Protein AF-X0UDN2-F1 (afdb_monomer)

Solvent-accessible surface area (backbone atoms only — not comparable to full-atom values): 14559 Å² total; per-residue (Å²): 117,62,45,78,60,83,41,30,33,31,36,70,88,69,48,80,64,40,71,57,82,62,53,62,50,67,33,67,40,62,27,24,33,41,73,92,47,95,70,42,27,34,40,36,27,11,51,71,40,94,55,59,55,11,31,28,39,19,39,61,86,69,48,49,72,75,41,59,40,73,44,75,60,30,75,26,32,42,69,48,20,48,47,80,91,48,76,34,19,33,38,41,37,65,70,49,81,29,26,19,39,56,85,62,48,77,77,35,70,51,53,77,82,74,44,59,28,62,38,44,52,68,44,70,53,50,40,24,39,35,39,41,43,40,56,83,41,95,81,75,51,88,28,22,23,36,35,31,37,61,39,66,90,78,54,45,77,42,83,76,42,60,33,44,85,69,48,22,33,46,37,78,56,86,70,15,36,58,79,44,65,45,43,81,59,92,60,52,46,36,25,40,28,28,31,31,73,88,65,83,46,76,46,79,47,71,69,84,60,72,56,95,73,85,65,74,52,44,65,60,33,71,46,19,37,50,29,54,68,52,28,82,50,89,72,59,47,52,59,34,43,73,50,52,71,30,57,91,47,71,84,78,77,81,69,93,77,82,79,83,86,129

Nearest PDB structures (foldseek):
  2z8r-assembly1_A  TM=9.841E-01  e=5.826E-30  Bacillus subtilis
  2zuy-assembly1_A  TM=9.554E-01  e=5.362E-29  Bacillus subtilis
  4cag-assembly1_A  TM=9.847E-01  e=2.147E-28  Bacillus licheniformis
  6p2o-assembly2_B  TM=3.710E-01  e=1.837E+00  Streptomyces rapamycinicus NRRL 5491
  5fkq-assembly2_B  TM=2.321E-01  e=3.027E+00  Cellvibrio japonicus Ueda107

Mean predicted aligned error: 3.56 Å

Radius of gyration: 17.89 Å; Cα contacts (8 Å, |Δi|>4): 652; chains: 1; bounding box: 50×41×45 Å

InterPro domains:
  IPR034641 Polysaccharide lyase family 11 [PTHR43118] (1-260)
  IPR049366 Rhamnogalacturonan lyase family 11, C-terminal domain [PF21348] (1-255)

Sequence (262 aa):
DEIIYGACAIDDDGTGLYTTGLGHGDAMHLSDIDPDRPGLEVFAIHERPSHPYAANLRDAATGKVIWGLQLRDPGRGLAMDIDPRHKGYECWANSSDGLYNCKGEKISDAKPRSCNMGIWWDGDVLREILDGSSPRSRAGGKGGAFIDKWDYINGKVIRLLNGADYDCLTNNGTKANPCLHADILGDWREEVIWRTRDGKELRIFTTTIPTDRRFYTFMHDPIYRLSVVWQNVAYNQPAQPGFYMGDGMAAPPRPSITTPAH

Structure (mmCIF, N/CA/C/O backbone):
data_AF-X0UDN2-F1
#
_entry.id   AF-X0UDN2-F1
#
loop_
_atom_site.group_PDB
_atom_site.id
_atom_site.type_symbol
_atom_site.label_atom_id
_atom_site.label_alt_id
_atom_site.label_comp_id
_atom_site.label_asym_id
_atom_site.label_entity_id
_atom_site.label_seq_id
_atom_site.pdbx_PDB_ins_code
_atom_site.Cartn_x
_atom_site.Cartn_y
_atom_site.Cartn_z
_atom_site.occupancy
_atom_site.B_iso_or_equiv
_atom_site.auth_seq_id
_atom_site.auth_comp_id
_atom_site.auth_asym_id
_atom_site.auth_atom_id
_atom_site.pdbx_PDB_model_num
ATOM 1 N N . ASP A 1 1 ? -15.449 12.081 6.318 1.00 96.44 1 ASP A N 1
ATOM 2 C CA . ASP A 1 1 ? -14.171 11.355 6.343 1.00 96.44 1 ASP A CA 1
ATOM 3 C C . ASP A 1 1 ? -13.399 11.779 7.564 1.00 96.44 1 ASP A C 1
ATOM 5 O O . ASP A 1 1 ? -13.133 12.967 7.733 1.00 96.44 1 ASP A O 1
ATOM 9 N N . GLU A 1 2 ? -13.036 10.804 8.382 1.00 98.50 2 GLU A N 1
ATOM 10 C CA . GLU A 1 2 ? -12.112 10.969 9.495 1.00 98.50 2 GLU A CA 1
ATOM 11 C C . GLU A 1 2 ? -10.665 10.955 8.975 1.00 98.50 2 GLU A C 1
ATOM 13 O O . GLU A 1 2 ? -10.360 10.453 7.888 1.00 98.50 2 GLU A O 1
ATOM 18 N N . ILE A 1 3 ? -9.733 11.489 9.764 1.00 98.69 3 ILE A N 1
ATOM 19 C CA . ILE A 1 3 ? -8.306 11.510 9.427 1.00 98.69 3 ILE A CA 1
ATOM 20 C C . ILE A 1 3 ? -7.568 10.528 10.328 1.00 98.69 3 ILE A C 1
ATOM 22 O O . ILE A 1 3 ? -7.387 10.786 11.518 1.00 98.69 3 ILE A O 1
ATOM 26 N N . ILE A 1 4 ? -7.049 9.441 9.752 1.00 98.62 4 ILE A N 1
ATOM 27 C CA . ILE A 1 4 ? -6.095 8.565 10.442 1.00 98.62 4 ILE A CA 1
ATOM 28 C C . ILE A 1 4 ? -4.706 9.209 10.380 1.00 98.62 4 ILE A C 1
ATOM 30 O O . ILE A 1 4 ? -4.025 9.166 9.356 1.00 98.62 4 ILE A O 1
ATOM 34 N N . TYR A 1 5 ? -4.268 9.802 11.487 1.00 98.31 5 TYR A N 1
ATOM 35 C CA . TYR A 1 5 ? -3.004 10.529 11.584 1.00 98.31 5 TYR A CA 1
ATOM 36 C C . TYR A 1 5 ? -1.959 9.707 12.343 1.00 98.31 5 TYR A C 1
ATOM 38 O O . TYR A 1 5 ? -1.670 9.928 13.523 1.00 98.31 5 TYR A O 1
ATOM 46 N N . GLY A 1 6 ? -1.402 8.697 11.671 1.00 97.94 6 GLY A N 1
ATOM 47 C CA . GLY A 1 6 ? -0.467 7.763 12.293 1.00 97.94 6 GLY A CA 1
ATOM 48 C C . GLY A 1 6 ? -1.114 7.050 13.483 1.00 97.94 6 GLY A C 1
ATOM 49 O O . GLY A 1 6 ? -2.007 6.226 13.311 1.00 97.94 6 GLY A O 1
ATOM 50 N N . ALA A 1 7 ? -0.669 7.360 14.701 1.00 97.94 7 ALA A N 1
ATOM 51 C CA . ALA A 1 7 ? -1.103 6.711 15.940 1.00 97.94 7 ALA A CA 1
ATOM 52 C C . ALA A 1 7 ? -2.384 7.290 16.578 1.00 97.94 7 ALA A C 1
ATOM 54 O O . ALA A 1 7 ? -2.755 6.854 17.673 1.00 97.94 7 ALA A O 1
ATOM 55 N N . CYS A 1 8 ? -3.057 8.242 15.936 1.00 98.44 8 CYS A N 1
ATOM 56 C CA . CYS A 1 8 ? -4.349 8.781 16.369 1.00 98.44 8 CYS A CA 1
ATOM 57 C C . CYS A 1 8 ? -5.328 8.918 15.195 1.00 98.44 8 CYS A C 1
ATOM 59 O O . CYS A 1 8 ? -4.948 8.733 14.038 1.00 98.44 8 CYS A O 1
ATOM 61 N N . ALA A 1 9 ? -6.585 9.225 15.509 1.00 98.75 9 ALA A N 1
ATOM 62 C CA . ALA A 1 9 ? -7.602 9.596 14.534 1.00 98.75 9 ALA A CA 1
ATOM 63 C C . ALA A 1 9 ? -8.330 10.873 14.970 1.00 98.75 9 ALA A C 1
ATOM 65 O O . ALA A 1 9 ? -8.525 11.109 16.168 1.00 98.75 9 ALA A O 1
ATOM 66 N N . ILE A 1 10 ? -8.697 11.693 13.990 1.00 98.81 10 ILE A N 1
ATOM 67 C CA . ILE A 1 10 ? -9.444 12.945 14.148 1.00 98.81 10 ILE A CA 1
ATOM 68 C C . ILE A 1 10 ? -10.776 12.762 13.429 1.00 98.81 10 ILE A C 1
ATOM 70 O O . ILE A 1 10 ? -10.783 12.283 12.295 1.00 98.81 10 ILE A O 1
ATOM 74 N N . ASP A 1 11 ? -11.862 13.111 14.103 1.00 98.62 11 ASP A N 1
ATOM 75 C CA . ASP A 1 11 ? -13.223 12.960 13.601 1.00 98.62 11 ASP A CA 1
ATOM 76 C C . ASP A 1 11 ? -13.539 13.982 12.495 1.00 98.62 11 ASP A C 1
ATOM 78 O O . ASP A 1 11 ? -12.807 14.965 12.312 1.00 98.62 11 ASP A O 1
ATOM 82 N N . ASP A 1 12 ? -14.627 13.770 11.756 1.00 98.38 12 ASP A N 1
ATOM 83 C CA . ASP A 1 12 ? -15.015 14.628 10.628 1.00 98.38 12 ASP A CA 1
ATOM 84 C C . ASP A 1 12 ? -15.378 16.070 11.044 1.00 98.38 12 ASP A C 1
ATOM 86 O O . ASP A 1 12 ? -15.270 17.003 10.242 1.00 98.38 12 ASP A O 1
ATOM 90 N N . ASP A 1 13 ? -15.725 16.276 12.318 1.00 98.44 13 ASP A N 1
ATOM 91 C CA . ASP A 1 13 ? -15.980 17.583 12.935 1.00 98.44 13 ASP A CA 1
ATOM 92 C C . ASP A 1 13 ? -14.727 18.262 13.534 1.00 98.44 13 ASP A C 1
ATOM 94 O O . ASP A 1 13 ? -14.799 19.377 14.065 1.00 98.44 13 ASP A O 1
ATOM 98 N N . GLY A 1 14 ? -13.564 17.612 13.431 1.00 98.25 14 GLY A N 1
ATOM 99 C CA . GLY A 1 14 ? -12.280 18.097 13.935 1.00 98.25 14 GLY A CA 1
ATOM 100 C C . GLY A 1 14 ? -11.994 17.767 15.405 1.00 98.25 14 GLY A C 1
ATOM 101 O O . GLY A 1 14 ? -10.943 18.165 15.920 1.00 98.25 14 GLY A O 1
ATOM 102 N N . THR A 1 15 ? -12.882 17.051 16.097 1.00 98.56 15 THR A N 1
ATOM 103 C CA . THR A 1 15 ? -12.621 16.533 17.446 1.00 98.56 15 THR A CA 1
ATOM 104 C C . THR A 1 15 ? -11.676 15.325 17.410 1.00 98.56 15 THR A C 1
ATOM 106 O O . THR A 1 15 ? -11.426 14.713 16.375 1.00 98.56 15 THR A O 1
ATOM 109 N N . GLY A 1 16 ? -11.053 14.992 18.543 1.00 98.38 16 GLY A N 1
ATOM 110 C CA . GLY A 1 16 ? -10.194 13.808 18.622 1.00 98.38 16 GLY A CA 1
ATOM 111 C C . GLY A 1 16 ? -11.026 12.535 18.772 1.00 98.38 16 GLY A C 1
ATOM 112 O O . GLY A 1 16 ? -11.707 12.394 19.785 1.00 98.38 16 GLY A O 1
ATOM 113 N N . LEU A 1 17 ? -10.904 11.595 17.829 1.00 98.31 17 LEU A N 1
ATOM 114 C CA . LEU A 1 17 ? -11.619 10.315 17.869 1.00 98.31 17 LEU A CA 1
ATOM 115 C C . LEU A 1 17 ? -10.930 9.324 18.821 1.00 98.31 17 LEU A C 1
ATOM 117 O O . LEU A 1 17 ? -11.543 8.799 19.750 1.00 98.31 17 LEU A O 1
ATOM 121 N N . TYR A 1 18 ? -9.622 9.105 18.642 1.00 98.69 18 TYR A N 1
ATOM 122 C CA . TYR A 1 18 ? -8.804 8.333 19.583 1.00 98.69 18 TYR A CA 1
ATOM 123 C C . TYR A 1 18 ? -7.314 8.675 19.486 1.00 98.69 18 TYR A C 1
ATOM 125 O O . TYR A 1 18 ? -6.821 9.178 18.477 1.00 98.69 18 TYR A O 1
ATOM 133 N N . THR A 1 19 ? -6.556 8.293 20.518 1.00 98.25 19 THR A N 1
ATOM 134 C CA . THR A 1 19 ? -5.100 8.110 20.444 1.00 98.25 19 THR A CA 1
ATOM 135 C C . THR A 1 19 ? -4.733 6.723 20.952 1.00 98.25 19 THR A C 1
ATOM 137 O O . THR A 1 19 ? -5.223 6.283 21.989 1.00 98.25 19 THR A O 1
ATOM 140 N N . THR A 1 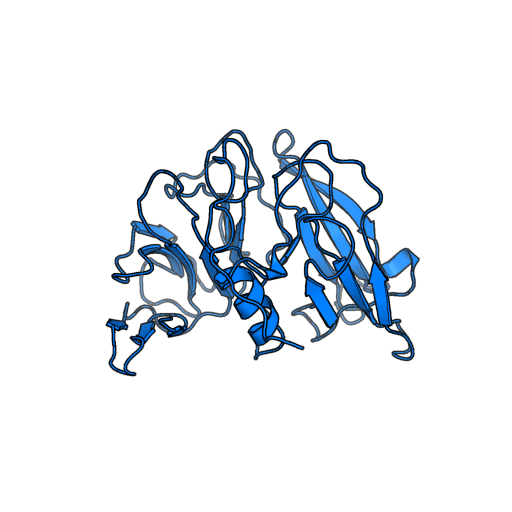20 ? -3.864 6.026 20.224 1.00 98.19 20 THR A N 1
ATOM 141 C CA . THR A 1 20 ? -3.367 4.703 20.634 1.00 98.19 20 THR A CA 1
ATOM 142 C C . THR A 1 20 ? -2.256 4.797 21.683 1.00 98.19 20 THR A C 1
ATOM 144 O O . THR A 1 20 ? -1.957 3.815 22.357 1.00 98.19 20 THR A O 1
ATOM 147 N N . GLY A 1 21 ? -1.601 5.959 21.799 1.00 97.25 21 GLY A N 1
ATOM 148 C CA . GLY A 1 21 ? -0.402 6.134 22.624 1.00 97.25 21 GLY A CA 1
ATOM 149 C C . GLY A 1 21 ? 0.861 5.444 22.086 1.00 97.25 21 GLY A C 1
ATOM 150 O O . GLY A 1 21 ? 1.883 5.468 22.766 1.00 97.25 21 GLY A O 1
ATOM 151 N N . LEU A 1 22 ? 0.824 4.861 20.880 1.00 97.44 22 LEU A N 1
ATOM 152 C CA . LEU A 1 22 ? 1.952 4.121 20.287 1.00 97.44 22 LEU A CA 1
ATOM 153 C C . LEU A 1 22 ? 3.014 5.023 19.624 1.00 97.44 22 LEU A C 1
ATOM 155 O O . LEU A 1 22 ? 4.090 4.574 19.249 1.00 97.44 22 LEU A O 1
ATOM 159 N N . GLY A 1 23 ? 2.746 6.324 19.500 1.00 96.62 23 GLY A N 1
ATOM 160 C CA . GLY A 1 23 ? 3.729 7.297 19.015 1.00 96.62 23 GLY A CA 1
ATOM 161 C C . GLY A 1 23 ? 3.998 7.248 17.505 1.00 96.62 23 GLY A C 1
ATOM 162 O O . GLY A 1 23 ? 3.254 6.647 16.734 1.00 96.62 23 GLY A O 1
ATOM 163 N N . HIS A 1 24 ? 5.045 7.953 17.075 1.00 97.44 24 HIS A N 1
ATOM 164 C CA . HIS A 1 24 ? 5.383 8.167 15.660 1.00 97.44 24 HIS A CA 1
ATOM 165 C C . HIS A 1 24 ? 5.759 6.873 14.923 1.00 97.44 24 HIS A C 1
ATOM 167 O O . HIS A 1 24 ? 6.312 5.947 15.514 1.00 97.44 24 HIS A O 1
ATOM 173 N N . GLY A 1 25 ? 5.494 6.850 13.616 1.00 97.25 25 GLY A N 1
ATOM 174 C CA . GLY A 1 25 ? 5.767 5.738 12.718 1.00 97.25 25 GLY A CA 1
ATOM 175 C C . GLY A 1 25 ? 6.084 6.193 11.297 1.00 97.25 25 GLY A C 1
ATOM 176 O O . GLY A 1 25 ? 5.618 7.239 10.853 1.00 97.25 25 GLY A O 1
ATOM 177 N N . ASP A 1 26 ? 6.850 5.378 10.571 1.00 97.56 26 ASP A N 1
ATOM 178 C CA . ASP A 1 26 ? 7.355 5.713 9.231 1.00 97.56 26 ASP A CA 1
ATOM 179 C C . ASP A 1 26 ? 6.546 5.094 8.074 1.00 97.56 26 ASP A C 1
ATOM 181 O O . ASP A 1 26 ? 6.807 5.401 6.904 1.00 97.56 26 ASP A O 1
ATOM 185 N N . ALA A 1 27 ? 5.582 4.216 8.385 1.00 98.31 27 ALA A N 1
ATOM 186 C CA . ALA A 1 27 ? 4.649 3.643 7.417 1.00 98.31 27 ALA A CA 1
ATOM 187 C C . ALA A 1 27 ? 3.300 3.260 8.047 1.00 98.31 27 ALA A C 1
ATOM 189 O O . ALA A 1 27 ? 3.247 2.814 9.199 1.00 98.31 27 ALA A O 1
ATOM 190 N N . MET A 1 28 ? 2.222 3.398 7.269 1.00 98.56 28 MET A N 1
ATOM 191 C CA . MET A 1 28 ? 0.862 3.010 7.654 1.00 98.56 28 MET A CA 1
ATOM 192 C C . MET A 1 28 ? 0.002 2.635 6.439 1.00 98.56 28 MET A C 1
ATOM 194 O O . MET A 1 28 ? 0.196 3.171 5.353 1.00 98.56 28 MET A O 1
ATOM 198 N N . HIS A 1 29 ? -0.958 1.734 6.642 1.00 98.81 29 HIS A N 1
ATOM 199 C CA . HIS A 1 29 ? -1.866 1.222 5.614 1.00 98.81 29 HIS A CA 1
ATOM 200 C C . HIS A 1 29 ? -3.272 1.161 6.206 1.00 98.81 29 HIS A C 1
ATOM 202 O O . HIS A 1 29 ? -3.460 0.484 7.212 1.00 98.81 29 HIS A O 1
ATOM 208 N N . LEU A 1 30 ? -4.223 1.876 5.603 1.00 98.75 30 LEU A N 1
ATOM 209 C CA . LEU A 1 30 ? -5.646 1.855 5.951 1.00 98.75 30 LEU A CA 1
ATOM 210 C C . LEU A 1 30 ? -6.403 1.178 4.810 1.00 98.75 30 LEU A C 1
ATOM 212 O O . LEU A 1 30 ? -6.359 1.675 3.688 1.00 98.75 30 LEU A O 1
ATOM 216 N N . SER A 1 31 ? -7.060 0.059 5.089 1.00 98.62 31 SER A N 1
ATOM 217 C CA . SER A 1 31 ? -7.910 -0.669 4.140 1.00 98.62 31 SER A CA 1
ATOM 218 C C . SER A 1 31 ? -8.756 -1.690 4.911 1.00 98.62 31 SER A C 1
ATOM 220 O O . SER A 1 31 ? -8.668 -1.776 6.136 1.00 98.62 31 SER A O 1
ATOM 222 N N . ASP A 1 32 ? -9.556 -2.467 4.196 1.00 98.62 32 ASP A N 1
ATOM 223 C CA . ASP A 1 32 ? -10.214 -3.670 4.710 1.00 98.62 32 ASP A CA 1
ATOM 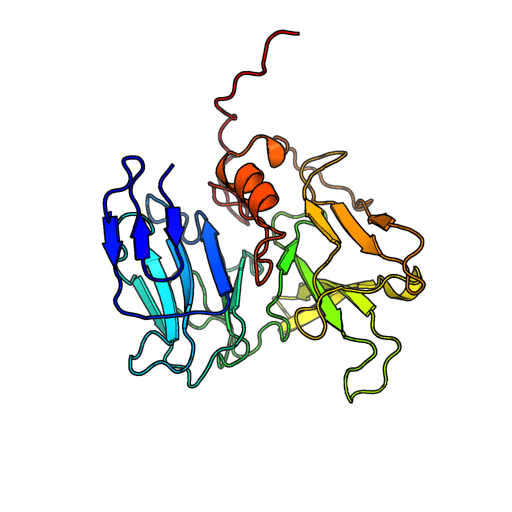224 C C . ASP A 1 32 ? -9.185 -4.818 4.680 1.00 98.62 32 ASP A C 1
ATOM 226 O O . ASP A 1 32 ? -9.049 -5.547 3.695 1.00 98.62 32 ASP A O 1
ATOM 230 N N . ILE A 1 33 ? -8.335 -4.858 5.714 1.00 98.88 33 ILE A N 1
ATOM 231 C CA . ILE A 1 33 ? -7.180 -5.768 5.807 1.00 98.88 33 ILE A CA 1
ATOM 232 C C . ILE A 1 33 ? -7.644 -7.144 6.281 1.00 98.88 33 ILE A C 1
ATOM 234 O O . ILE A 1 33 ? -7.122 -8.166 5.827 1.00 98.88 33 ILE A O 1
ATOM 238 N N . ASP A 1 34 ? -8.600 -7.172 7.207 1.00 98.75 34 ASP A N 1
ATOM 239 C CA . ASP A 1 34 ? -9.258 -8.380 7.671 1.00 98.75 34 ASP A CA 1
ATOM 240 C C . ASP A 1 34 ? -10.728 -8.407 7.201 1.00 98.75 34 ASP A C 1
ATOM 242 O O . ASP A 1 34 ? -11.616 -8.002 7.951 1.00 98.75 34 ASP A O 1
ATOM 246 N N . PRO A 1 35 ? -11.021 -8.988 6.021 1.00 98.31 35 PRO A N 1
ATOM 247 C CA . PRO A 1 35 ? -12.366 -8.991 5.434 1.00 98.31 35 PRO A CA 1
ATOM 248 C C . PRO A 1 35 ? -13.407 -9.812 6.208 1.00 98.31 35 PRO A C 1
ATOM 250 O O . PRO A 1 35 ? -14.578 -9.851 5.823 1.00 98.31 35 PRO A O 1
ATOM 253 N N . ASP A 1 36 ? -13.009 -10.527 7.266 1.00 98.25 36 ASP A N 1
ATOM 254 C CA . ASP A 1 36 ? -13.940 -11.221 8.162 1.00 98.25 36 ASP A CA 1
ATOM 255 C C . ASP A 1 36 ? -14.288 -10.379 9.404 1.00 98.25 36 ASP A C 1
ATOM 257 O O . ASP A 1 36 ? -15.070 -10.813 10.259 1.00 98.25 36 ASP A O 1
ATOM 261 N N . ARG A 1 37 ? -13.719 -9.175 9.525 1.00 98.25 37 ARG A N 1
ATOM 262 C CA . ARG A 1 37 ? -14.034 -8.191 10.558 1.00 98.25 37 ARG A CA 1
ATOM 263 C C . ARG A 1 37 ? -14.775 -7.015 9.920 1.00 98.25 37 ARG A C 1
ATOM 265 O O . ARG A 1 37 ? -14.282 -6.417 8.978 1.00 98.25 37 ARG A O 1
ATOM 272 N N . PRO A 1 38 ? -15.964 -6.643 10.420 1.00 97.81 38 PRO A N 1
ATOM 273 C CA . PRO A 1 38 ? -16.640 -5.454 9.923 1.00 97.81 38 PRO A CA 1
ATOM 274 C C . PRO A 1 38 ? -15.831 -4.190 10.224 1.00 97.81 38 PRO A C 1
ATOM 276 O O . PRO A 1 38 ? -15.525 -3.925 11.387 1.00 97.81 38 PRO A O 1
ATOM 279 N N . GLY A 1 39 ? -15.584 -3.382 9.197 1.00 98.12 39 GLY A N 1
ATOM 280 C CA . GLY A 1 39 ? -14.893 -2.103 9.318 1.00 98.12 39 GLY A CA 1
ATOM 281 C C . GLY A 1 39 ? -13.617 -2.074 8.491 1.00 98.12 39 GLY A C 1
ATOM 282 O O . GLY A 1 39 ? -13.477 -2.822 7.534 1.00 98.12 39 GLY A O 1
ATOM 283 N N . LEU A 1 40 ? -12.725 -1.156 8.846 1.00 98.81 40 LEU A N 1
ATOM 284 C CA . LEU A 1 40 ? -11.389 -1.059 8.273 1.00 98.81 40 LEU A CA 1
ATOM 285 C C . LEU A 1 40 ? -10.367 -1.265 9.385 1.00 98.81 40 LEU A C 1
ATOM 287 O O . LEU A 1 40 ? -10.631 -0.983 10.561 1.00 98.81 40 LEU A O 1
ATOM 291 N N . GLU A 1 41 ? -9.160 -1.648 8.999 1.00 98.94 41 GLU A N 1
ATOM 292 C CA . GLU A 1 41 ? -8.022 -1.707 9.898 1.00 98.94 41 GLU A CA 1
ATOM 293 C C . GLU A 1 41 ? -6.903 -0.776 9.455 1.00 98.94 41 GLU A C 1
ATOM 295 O O . GLU A 1 41 ? -6.762 -0.400 8.290 1.00 98.94 41 GLU A O 1
ATOM 300 N N . VAL A 1 42 ? -6.049 -0.447 10.422 1.00 98.94 42 VAL A N 1
ATOM 301 C CA . VAL A 1 42 ? -4.790 0.237 10.178 1.00 98.94 42 VAL A CA 1
ATOM 302 C C . VAL A 1 42 ? -3.635 -0.670 10.563 1.00 98.94 42 VAL A C 1
ATOM 304 O O . VAL A 1 42 ? -3.433 -0.954 11.747 1.00 98.94 42 VAL A O 1
ATOM 307 N N . PHE A 1 43 ? -2.834 -1.072 9.577 1.00 98.88 43 PHE A N 1
ATOM 308 C CA . PHE A 1 43 ? -1.514 -1.635 9.834 1.00 98.88 43 PHE A CA 1
ATOM 309 C C . PHE A 1 43 ? -0.487 -0.506 9.904 1.00 98.88 43 PHE A C 1
ATOM 311 O O . PHE A 1 43 ? -0.341 0.257 8.950 1.00 98.88 43 PHE A O 1
ATOM 318 N N . ALA A 1 44 ? 0.235 -0.378 11.015 1.00 98.69 44 ALA A N 1
ATOM 319 C CA . ALA A 1 44 ? 1.278 0.636 11.164 1.00 98.69 44 ALA A CA 1
ATOM 320 C C . ALA A 1 44 ? 2.508 0.099 11.893 1.00 98.69 44 ALA A C 1
ATOM 322 O O . ALA A 1 44 ? 2.424 -0.838 12.689 1.00 98.69 44 ALA A O 1
ATOM 323 N N . ILE A 1 45 ? 3.644 0.738 11.629 1.00 98.56 45 ILE A N 1
ATOM 324 C CA . ILE A 1 45 ? 4.890 0.561 12.379 1.00 98.56 45 ILE A CA 1
ATOM 325 C C . ILE A 1 45 ? 5.166 1.788 13.248 1.00 98.56 45 ILE A C 1
ATOM 327 O O . ILE A 1 45 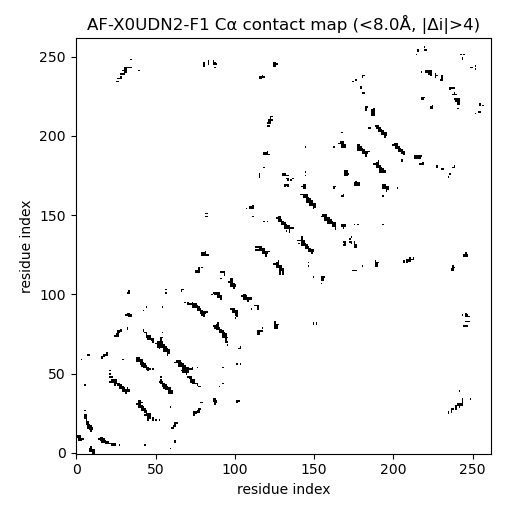? 4.690 2.873 12.933 1.00 98.56 45 ILE A O 1
ATOM 331 N N . HIS A 1 46 ? 5.965 1.632 14.301 1.00 98.00 46 HIS A N 1
ATOM 332 C CA . HIS A 1 46 ? 6.336 2.698 15.229 1.00 98.00 46 HIS A CA 1
ATOM 333 C C . HIS A 1 46 ? 7.852 2.746 15.421 1.00 98.00 46 HIS A C 1
ATOM 335 O O . HIS A 1 46 ? 8.491 1.710 15.624 1.00 98.00 46 HIS A O 1
ATOM 341 N N . GLU A 1 47 ? 8.423 3.948 15.353 1.00 94.81 47 GLU A N 1
ATOM 342 C CA . GLU A 1 47 ? 9.854 4.170 15.562 1.00 94.81 47 GLU A CA 1
ATOM 343 C C . GLU A 1 47 ? 10.195 4.162 17.053 1.00 94.81 47 GLU A C 1
ATOM 345 O O . GLU A 1 47 ? 9.468 4.720 17.877 1.00 94.81 47 GLU A O 1
ATOM 350 N N . ARG A 1 48 ? 11.346 3.571 17.401 1.00 90.94 48 ARG A N 1
ATOM 351 C CA . ARG A 1 48 ? 11.867 3.499 18.784 1.00 90.94 48 ARG A CA 1
ATOM 352 C C . ARG A 1 48 ? 10.800 3.113 19.831 1.00 90.94 48 ARG A C 1
ATOM 354 O O . ARG A 1 48 ? 10.674 3.788 20.858 1.00 90.94 48 ARG A O 1
ATOM 361 N N . PRO A 1 49 ? 10.042 2.032 19.595 1.00 91.25 49 PRO A N 1
ATOM 362 C CA . PRO A 1 49 ? 8.945 1.629 20.455 1.00 91.25 49 PRO A CA 1
ATOM 363 C C . PRO A 1 49 ? 9.452 1.281 21.859 1.00 91.25 49 PRO A C 1
ATOM 365 O O . PRO A 1 49 ? 10.398 0.512 22.036 1.00 91.25 49 PRO A O 1
ATOM 368 N N . SER A 1 50 ? 8.773 1.808 22.875 1.00 91.25 50 SER A N 1
ATOM 369 C CA . SER A 1 50 ? 8.909 1.400 24.283 1.00 91.25 50 SER A CA 1
ATOM 370 C C . SER A 1 50 ? 7.786 0.448 24.728 1.00 91.25 50 SER A C 1
ATOM 372 O O . SER A 1 50 ? 7.629 0.168 25.915 1.00 91.25 50 SER A O 1
ATOM 374 N N . HIS A 1 51 ? 7.007 -0.057 23.768 1.00 93.25 51 HIS A N 1
ATOM 375 C CA . HIS A 1 51 ? 5.821 -0.900 23.930 1.00 93.25 51 HIS A CA 1
ATOM 376 C C . HIS A 1 51 ? 5.901 -2.138 23.012 1.00 93.25 51 HIS A C 1
ATOM 378 O O . HIS A 1 51 ? 6.667 -2.134 22.045 1.00 93.25 51 HIS A O 1
ATOM 384 N N . PRO A 1 52 ? 5.086 -3.188 23.227 1.00 94.44 52 PRO A N 1
ATOM 385 C CA . PRO A 1 52 ? 5.183 -4.422 22.440 1.00 94.44 52 PRO A CA 1
ATOM 386 C C . PRO A 1 52 ? 4.598 -4.326 21.019 1.00 94.44 52 PRO A C 1
ATOM 388 O O . PRO A 1 52 ? 4.738 -5.265 20.250 1.00 94.44 52 PRO A O 1
ATOM 391 N N . TYR A 1 53 ? 3.961 -3.212 20.647 1.00 97.38 53 TYR A N 1
ATOM 392 C CA . TYR A 1 53 ? 3.232 -3.046 19.378 1.00 97.38 53 TYR A CA 1
ATOM 393 C C . TYR A 1 53 ? 4.017 -2.278 18.302 1.00 97.38 53 TYR A C 1
ATOM 395 O O . TYR A 1 53 ? 3.488 -1.371 17.662 1.00 97.38 53 TYR A O 1
ATOM 403 N N . ALA A 1 54 ? 5.302 -2.599 18.136 1.00 97.56 54 ALA A N 1
ATOM 404 C CA . ALA A 1 54 ? 6.196 -1.920 17.193 1.00 97.56 54 ALA A CA 1
ATOM 405 C C . ALA A 1 54 ? 5.711 -1.994 15.740 1.00 97.56 54 ALA A C 1
ATOM 407 O O . ALA A 1 54 ? 5.897 -1.052 14.984 1.00 97.56 54 ALA A O 1
ATOM 408 N N . ALA A 1 55 ? 5.091 -3.107 15.361 1.00 98.38 55 ALA A N 1
ATOM 409 C CA . ALA A 1 55 ? 4.161 -3.183 14.242 1.00 98.38 55 ALA A CA 1
ATOM 410 C C . ALA A 1 55 ? 2.813 -3.648 14.798 1.00 98.38 55 ALA A C 1
ATOM 412 O O . ALA A 1 55 ? 2.796 -4.479 15.706 1.00 98.38 55 ALA A O 1
ATOM 413 N N . ASN A 1 56 ? 1.694 -3.130 14.310 1.00 98.69 56 ASN A N 1
ATOM 414 C CA . ASN A 1 56 ? 0.372 -3.547 14.776 1.00 98.69 56 ASN A CA 1
ATOM 415 C C . ASN A 1 56 ? -0.676 -3.443 13.687 1.00 98.69 56 ASN A C 1
ATOM 417 O O . ASN A 1 56 ? -0.568 -2.595 12.805 1.00 98.69 56 ASN A O 1
ATOM 421 N N . LEU A 1 57 ? -1.704 -4.270 13.837 1.00 98.88 57 LEU A N 1
ATOM 422 C CA . LEU A 1 57 ? -2.995 -4.082 13.205 1.00 98.88 57 LEU A CA 1
ATOM 423 C C . LEU A 1 57 ? -3.982 -3.604 14.269 1.00 98.88 57 LEU A C 1
ATOM 425 O O . LEU A 1 57 ? -4.058 -4.177 15.363 1.00 98.88 57 LEU A O 1
ATOM 429 N N . ARG A 1 58 ? -4.743 -2.560 13.961 1.00 98.81 58 ARG A N 1
ATOM 430 C CA . ARG A 1 58 ? -5.778 -2.023 14.849 1.00 98.81 58 ARG A CA 1
ATOM 431 C C . ARG A 1 58 ? -7.048 -1.717 14.085 1.00 98.81 58 ARG A C 1
ATOM 433 O O . ARG A 1 58 ? -6.996 -1.405 12.903 1.00 98.81 58 ARG A O 1
ATOM 440 N N . ASP A 1 59 ? -8.154 -1.749 14.803 1.00 98.81 59 ASP A N 1
ATOM 441 C CA . ASP A 1 59 ? -9.448 -1.278 14.329 1.00 98.81 59 ASP A CA 1
ATOM 442 C C . ASP A 1 59 ? -9.371 0.230 14.020 1.00 98.81 59 ASP A C 1
ATOM 444 O O . ASP A 1 59 ? -8.938 1.016 14.870 1.00 98.81 59 ASP A O 1
ATOM 448 N N . ALA A 1 60 ? -9.727 0.625 12.795 1.00 98.75 60 ALA A N 1
ATOM 449 C CA . ALA A 1 60 ? -9.564 1.997 12.318 1.00 98.75 60 ALA A CA 1
ATOM 450 C C . ALA A 1 60 ? -10.547 2.990 12.953 1.00 98.75 60 ALA A C 1
ATOM 452 O O . ALA A 1 60 ? -10.248 4.179 12.986 1.00 98.75 60 ALA A O 1
ATOM 453 N N . ALA A 1 61 ? -11.691 2.525 13.464 1.00 98.56 61 ALA A N 1
ATOM 454 C CA . ALA A 1 61 ? -12.705 3.384 14.073 1.00 98.56 61 ALA A CA 1
ATOM 455 C C . ALA A 1 61 ? -12.424 3.633 15.563 1.00 98.56 61 ALA A C 1
ATOM 457 O O . ALA A 1 61 ? -12.673 4.714 16.087 1.00 98.56 61 ALA A O 1
ATOM 458 N N . THR A 1 62 ? -11.895 2.628 16.262 1.00 98.56 62 THR A N 1
ATOM 459 C CA . THR A 1 62 ? -11.731 2.662 17.726 1.00 98.56 62 THR A CA 1
ATOM 460 C C . THR A 1 62 ? -10.282 2.794 18.183 1.00 98.56 62 THR A C 1
ATOM 462 O O . THR A 1 62 ? -10.025 3.062 19.357 1.00 98.56 62 THR A O 1
ATOM 465 N N . GLY A 1 63 ? -9.316 2.539 17.297 1.00 98.56 63 GLY A N 1
ATOM 466 C CA . GLY A 1 63 ? -7.895 2.499 17.634 1.00 98.56 63 GLY A CA 1
ATOM 467 C C . GLY A 1 63 ? -7.487 1.283 18.467 1.00 98.56 63 GLY A C 1
ATOM 468 O O . GLY A 1 63 ? -6.326 1.176 18.872 1.00 98.56 63 GLY A O 1
ATOM 469 N N . LYS A 1 64 ? -8.410 0.350 18.735 1.00 98.62 64 LYS A N 1
ATOM 470 C CA . LYS A 1 64 ? -8.127 -0.855 19.513 1.00 98.62 64 LYS A CA 1
ATOM 471 C C . LYS A 1 64 ? -7.168 -1.756 18.742 1.00 98.62 64 LYS A C 1
ATOM 473 O O . LYS A 1 64 ? -7.495 -2.252 17.665 1.00 98.62 64 LYS A O 1
ATOM 478 N N . VAL A 1 65 ? -6.004 -2.016 19.332 1.00 98.62 65 VAL A N 1
ATOM 479 C CA . VAL A 1 65 ? -5.034 -2.976 18.793 1.00 98.62 65 VAL A CA 1
ATOM 480 C C . VAL A 1 65 ? -5.662 -4.371 18.752 1.00 98.62 65 VAL A C 1
ATOM 482 O O . VAL A 1 65 ? -6.172 -4.860 19.763 1.00 98.62 65 VAL A O 1
ATOM 485 N N . ILE A 1 66 ? -5.627 -4.994 17.575 1.00 98.69 66 ILE A N 1
ATOM 486 C CA . ILE A 1 66 ? -6.099 -6.360 17.323 1.00 98.69 66 ILE A CA 1
ATOM 487 C C . ILE A 1 66 ? -4.954 -7.332 17.621 1.00 98.69 66 ILE A C 1
ATOM 489 O O . ILE A 1 66 ? -5.121 -8.268 18.399 1.00 98.69 66 ILE A O 1
ATOM 493 N N . TRP A 1 67 ? -3.775 -7.061 17.060 1.00 98.75 67 TRP A N 1
ATOM 494 C CA . TRP A 1 67 ? -2.529 -7.776 17.335 1.00 98.75 67 TRP A CA 1
ATOM 495 C C . TRP A 1 67 ? -1.320 -6.871 17.061 1.00 98.75 67 TRP A C 1
ATOM 497 O O . TRP A 1 67 ? -1.439 -5.819 16.427 1.00 98.75 67 TRP A O 1
ATOM 507 N N . GLY A 1 68 ? -0.134 -7.272 17.524 1.00 98.19 68 GLY A N 1
ATOM 508 C CA . GLY A 1 68 ? 1.104 -6.587 17.162 1.00 98.19 68 GLY A CA 1
ATOM 509 C C . GLY A 1 68 ? 2.368 -7.398 17.417 1.00 98.19 68 GLY A C 1
ATOM 510 O O . GLY A 1 68 ? 2.339 -8.446 18.059 1.00 98.19 68 GLY A O 1
ATOM 511 N N . LEU A 1 69 ? 3.476 -6.890 16.885 1.00 98.00 69 LEU A N 1
ATOM 512 C CA . LEU A 1 69 ? 4.804 -7.488 16.931 1.00 98.00 69 LEU A CA 1
ATOM 513 C C . LEU A 1 69 ? 5.756 -6.585 17.698 1.00 98.00 69 LEU A C 1
ATOM 515 O O . LEU A 1 69 ? 5.844 -5.382 17.433 1.00 98.00 69 LEU A O 1
ATOM 519 N N . GLN A 1 70 ? 6.540 -7.192 18.584 1.00 96.62 70 GLN A N 1
ATOM 520 C CA . GLN A 1 70 ? 7.605 -6.502 19.288 1.00 96.62 70 GLN A CA 1
ATOM 521 C C . GLN A 1 70 ? 8.873 -6.510 18.431 1.00 96.62 70 GLN A C 1
ATOM 523 O O . GLN A 1 70 ? 9.568 -7.516 18.316 1.00 96.62 70 GLN A O 1
ATOM 528 N N . LEU A 1 71 ? 9.180 -5.360 17.840 1.00 95.19 71 LEU A N 1
ATOM 529 C CA . LEU A 1 71 ? 10.342 -5.122 16.986 1.00 95.19 71 LEU A CA 1
ATOM 530 C C . LEU A 1 71 ? 11.158 -3.968 17.571 1.00 95.19 71 LEU A C 1
ATOM 532 O O . LEU A 1 71 ? 10.620 -3.107 18.261 1.00 95.19 71 LEU A O 1
ATOM 536 N N . ARG A 1 72 ? 12.466 -3.936 17.307 1.00 88.75 72 ARG A N 1
ATOM 537 C CA . ARG A 1 72 ? 13.350 -2.927 17.910 1.00 88.75 72 ARG A CA 1
ATOM 538 C C . ARG A 1 72 ? 13.166 -1.524 17.326 1.00 88.75 72 ARG A C 1
ATOM 540 O O . ARG A 1 72 ? 13.163 -0.570 18.087 1.00 88.75 72 ARG A O 1
ATOM 547 N N . ASP A 1 73 ? 13.135 -1.408 16.000 1.00 89.12 73 ASP A N 1
ATOM 548 C CA . ASP A 1 73 ? 13.017 -0.130 15.277 1.00 89.12 73 ASP A CA 1
ATOM 549 C C . ASP A 1 73 ? 12.637 -0.402 13.805 1.00 89.12 73 ASP A C 1
ATOM 551 O O . ASP A 1 73 ? 13.498 -0.397 12.916 1.00 89.12 73 ASP A O 1
ATOM 555 N N . PRO A 1 74 ? 11.390 -0.827 13.530 1.00 94.88 74 PRO A N 1
ATOM 556 C CA . PRO A 1 74 ? 10.939 -1.048 12.162 1.00 94.88 74 PRO A CA 1
ATOM 557 C C . PRO A 1 74 ? 10.885 0.288 11.416 1.00 94.88 74 PRO A C 1
ATOM 559 O O . PRO A 1 74 ? 10.087 1.154 11.739 1.00 94.88 74 PRO A O 1
ATOM 562 N N . GLY A 1 75 ? 11.727 0.441 10.393 1.00 95.19 75 GLY A N 1
ATOM 563 C CA . GLY A 1 75 ? 11.762 1.643 9.546 1.00 95.19 75 GLY A CA 1
ATOM 564 C C . GLY A 1 75 ? 10.909 1.533 8.279 1.00 95.19 75 GLY A C 1
ATOM 565 O O . GLY A 1 75 ? 10.861 2.473 7.488 1.00 95.19 75 GLY A O 1
ATOM 566 N N . ARG A 1 76 ? 10.300 0.363 8.036 1.00 97.44 76 ARG A N 1
ATOM 567 C CA . ARG A 1 76 ? 9.350 0.101 6.947 1.00 97.44 76 ARG A CA 1
ATOM 568 C C . ARG A 1 76 ? 8.347 -0.974 7.355 1.00 97.44 76 ARG A C 1
ATOM 570 O O . ARG A 1 76 ? 8.727 -1.923 8.043 1.00 97.44 76 ARG A O 1
ATOM 577 N N . GLY A 1 77 ? 7.130 -0.878 6.833 1.00 98.12 77 GLY A N 1
ATOM 578 C CA . GLY A 1 77 ? 6.121 -1.931 6.882 1.00 98.12 77 GLY A CA 1
ATOM 579 C C . GLY A 1 77 ? 5.268 -1.925 5.621 1.00 98.12 77 GLY A C 1
ATOM 580 O O . GLY A 1 77 ? 5.270 -0.926 4.906 1.00 98.12 77 GLY A O 1
ATOM 581 N N . LEU A 1 78 ? 4.595 -3.037 5.340 1.00 98.62 78 LEU A N 1
ATOM 582 C CA . LEU A 1 78 ? 3.641 -3.169 4.242 1.00 98.62 78 LEU A CA 1
ATOM 583 C C . LEU A 1 78 ? 2.468 -4.055 4.675 1.00 98.62 78 LEU A C 1
ATOM 585 O O . LEU A 1 78 ? 2.679 -4.999 5.440 1.00 98.62 78 LEU A O 1
ATOM 589 N N . ALA A 1 79 ? 1.269 -3.729 4.188 1.00 98.81 79 ALA A N 1
ATOM 590 C CA . ALA A 1 79 ? 0.086 -4.579 4.281 1.00 98.81 79 ALA A CA 1
ATOM 591 C C . ALA A 1 79 ? -0.613 -4.661 2.918 1.00 98.81 79 ALA A C 1
ATOM 593 O O . ALA A 1 79 ? -1.051 -3.632 2.392 1.00 98.81 79 ALA A O 1
ATOM 594 N N . MET A 1 80 ? -0.667 -5.863 2.345 1.00 98.75 80 MET A N 1
ATOM 595 C CA . MET A 1 80 ? -1.361 -6.177 1.090 1.00 98.75 80 MET A CA 1
ATOM 596 C C . MET A 1 80 ? -1.514 -7.695 0.916 1.00 98.75 80 MET A C 1
ATOM 598 O O . MET A 1 80 ? -0.720 -8.447 1.477 1.00 98.75 80 MET A O 1
ATOM 602 N N . ASP A 1 81 ? -2.501 -8.132 0.135 1.00 98.88 81 ASP A N 1
ATOM 603 C CA . ASP A 1 81 ? -2.695 -9.548 -0.204 1.00 98.88 81 ASP A CA 1
ATOM 604 C C . ASP A 1 81 ? -1.595 -10.029 -1.161 1.00 98.88 81 ASP A C 1
ATOM 606 O O . ASP A 1 81 ? -1.471 -9.508 -2.272 1.00 98.88 81 ASP A O 1
ATOM 610 N N . ILE A 1 82 ? -0.772 -10.984 -0.734 1.00 98.88 82 ILE A N 1
ATOM 611 C CA . ILE A 1 82 ? 0.281 -11.594 -1.561 1.00 98.88 82 ILE A CA 1
ATOM 612 C C . ILE A 1 82 ? 0.248 -13.126 -1.527 1.00 98.88 82 ILE A C 1
ATOM 614 O O . ILE A 1 82 ? 1.046 -13.767 -2.221 1.00 98.88 82 ILE A O 1
ATOM 618 N N . ASP A 1 83 ? -0.614 -13.721 -0.703 1.00 98.69 83 ASP A N 1
ATOM 619 C CA . ASP A 1 83 ? -0.660 -15.154 -0.443 1.00 98.69 83 ASP A CA 1
ATOM 620 C C . ASP A 1 83 ? -2.110 -15.673 -0.364 1.00 98.69 83 ASP A C 1
ATOM 622 O O . ASP A 1 83 ? -2.726 -15.661 0.700 1.00 98.69 83 ASP A O 1
ATOM 626 N N . PRO A 1 84 ? -2.645 -16.272 -1.447 1.00 98.56 84 PRO A N 1
ATOM 627 C CA . PRO A 1 84 ? -4.054 -16.669 -1.533 1.00 98.56 84 PRO A CA 1
ATOM 628 C C . PRO A 1 84 ? -4.420 -17.827 -0.589 1.00 98.56 84 PRO A C 1
ATOM 630 O O . PRO A 1 84 ? -5.563 -18.276 -0.538 1.00 98.56 84 PRO A O 1
ATOM 633 N N . ARG A 1 85 ? -3.452 -18.379 0.156 1.00 98.50 85 ARG A N 1
ATOM 634 C CA . ARG A 1 85 ? -3.707 -19.403 1.180 1.00 98.50 85 ARG A CA 1
ATOM 635 C C . ARG A 1 85 ? -4.314 -18.805 2.451 1.00 98.50 85 ARG A C 1
ATOM 637 O O . ARG A 1 85 ? -4.807 -19.565 3.288 1.00 98.50 85 ARG A O 1
ATOM 644 N N . HIS A 1 86 ? -4.277 -17.481 2.599 1.00 98.19 86 HIS A N 1
ATOM 645 C CA . HIS A 1 86 ? -4.772 -16.754 3.757 1.00 98.19 86 HIS A CA 1
ATOM 646 C C . HIS A 1 86 ? -5.651 -15.593 3.290 1.00 98.19 86 HIS A C 1
ATOM 648 O O . HIS A 1 86 ? -5.190 -14.675 2.636 1.00 98.19 86 HIS A O 1
ATOM 654 N N . LYS A 1 87 ? -6.942 -15.630 3.626 1.00 98.44 87 LYS A N 1
ATOM 655 C CA . LYS A 1 87 ? -7.863 -14.548 3.261 1.00 98.44 87 LYS A CA 1
ATOM 656 C C . LYS A 1 87 ? -7.515 -13.265 4.032 1.00 98.44 87 LYS A C 1
ATOM 658 O O . LYS A 1 87 ? -7.353 -13.308 5.254 1.00 98.44 87 LYS A O 1
ATOM 663 N N . GLY A 1 88 ? -7.505 -12.129 3.340 1.00 98.69 88 GLY A N 1
ATOM 664 C CA . GLY A 1 88 ? -7.114 -10.824 3.880 1.00 98.69 88 GLY A CA 1
ATOM 665 C C . GLY A 1 88 ? -5.709 -10.424 3.446 1.00 98.69 88 GLY A C 1
ATOM 666 O O . GLY A 1 88 ? -5.116 -11.056 2.584 1.00 98.69 88 GLY A O 1
ATOM 667 N N . TYR A 1 89 ? -5.181 -9.336 4.004 1.00 98.88 89 TYR A N 1
ATOM 668 C CA . TYR A 1 89 ? -3.827 -8.897 3.663 1.00 98.88 89 TYR A CA 1
ATOM 669 C C . TYR A 1 89 ? -2.784 -9.529 4.576 1.00 98.88 89 TYR A C 1
ATOM 671 O O . TYR A 1 89 ? -2.949 -9.590 5.800 1.00 98.88 89 TYR A O 1
ATOM 679 N N . GLU A 1 90 ? -1.650 -9.894 3.989 1.00 98.88 90 GLU A N 1
ATOM 680 C CA . GLU A 1 90 ? -0.436 -10.140 4.745 1.00 98.88 90 GLU A CA 1
ATOM 681 C C . GLU A 1 90 ? 0.194 -8.828 5.208 1.00 98.88 90 GLU A C 1
ATOM 683 O O . GLU A 1 90 ? 0.171 -7.809 4.520 1.00 98.88 90 GLU A O 1
ATOM 688 N N . CYS A 1 91 ? 0.846 -8.888 6.364 1.00 98.81 91 CYS A N 1
ATOM 689 C CA . CYS A 1 91 ? 1.509 -7.789 7.038 1.00 98.81 91 CYS A CA 1
ATOM 690 C C . CYS A 1 91 ? 2.962 -8.166 7.356 1.00 98.81 91 CYS A C 1
ATOM 692 O O . CYS A 1 91 ? 3.249 -9.218 7.937 1.00 98.81 91 CYS A O 1
ATOM 694 N N . TRP A 1 92 ? 3.912 -7.292 7.025 1.00 98.69 92 TRP A N 1
ATOM 695 C CA . TRP A 1 92 ? 5.311 -7.472 7.419 1.00 98.69 92 TRP A CA 1
ATOM 696 C C . TRP A 1 92 ? 6.035 -6.145 7.601 1.00 98.69 92 TRP A C 1
ATOM 698 O O . TRP A 1 92 ? 5.649 -5.107 7.067 1.00 98.69 92 TRP A O 1
ATOM 708 N N . ALA A 1 93 ? 7.130 -6.194 8.355 1.00 98.25 93 ALA A N 1
ATOM 709 C CA . ALA A 1 93 ? 8.052 -5.081 8.524 1.00 98.25 93 ALA A CA 1
ATOM 710 C C . ALA A 1 93 ? 9.429 -5.455 7.977 1.00 98.25 93 ALA A C 1
ATOM 712 O O . ALA A 1 93 ? 9.758 -6.635 7.824 1.00 98.25 93 ALA A O 1
ATOM 713 N N . ASN A 1 94 ? 10.294 -4.477 7.709 1.00 95.81 94 ASN A N 1
ATOM 714 C CA . ASN A 1 94 ? 11.662 -4.789 7.280 1.00 95.81 94 ASN A CA 1
ATOM 715 C C . ASN A 1 94 ? 12.409 -5.640 8.324 1.00 95.81 94 ASN A C 1
ATOM 717 O O . ASN A 1 94 ? 13.148 -6.549 7.944 1.00 95.81 94 ASN A O 1
ATOM 721 N N . SER A 1 95 ? 12.161 -5.377 9.608 1.00 95.62 95 SER A N 1
ATOM 722 C CA . SER A 1 95 ? 12.768 -6.043 10.762 1.00 95.62 95 SER A CA 1
ATOM 723 C C . SER A 1 95 ? 11.932 -7.177 11.367 1.00 95.62 95 SER A C 1
ATOM 725 O O . SER A 1 95 ? 12.361 -7.734 12.376 1.00 95.62 95 SER A O 1
ATOM 727 N N . SER A 1 96 ? 10.776 -7.535 10.788 1.00 96.88 96 SER A N 1
ATOM 728 C CA . SER A 1 96 ? 10.037 -8.725 11.230 1.00 96.88 96 SER A CA 1
ATOM 729 C C . SER A 1 96 ? 10.813 -10.004 10.899 1.00 96.88 96 SER A C 1
ATOM 731 O O . SER A 1 96 ? 11.654 -10.036 9.999 1.00 96.88 96 SER A O 1
ATOM 733 N N . ASP A 1 97 ? 10.533 -11.076 11.627 1.00 96.88 97 ASP A N 1
ATOM 734 C CA . ASP A 1 97 ? 11.148 -12.398 11.462 1.00 96.88 97 ASP A CA 1
ATOM 735 C C . ASP A 1 97 ? 10.399 -13.294 10.457 1.00 96.88 97 ASP A C 1
ATOM 737 O O . ASP A 1 97 ? 10.720 -14.473 10.320 1.00 96.88 97 ASP A O 1
ATOM 741 N N . GLY A 1 98 ? 9.381 -12.754 9.788 1.00 97.75 98 GLY A N 1
ATOM 742 C CA . GLY A 1 98 ? 8.563 -13.468 8.820 1.00 97.75 98 GLY A CA 1
ATOM 743 C C . GLY A 1 98 ? 7.394 -12.639 8.304 1.00 97.75 98 GLY A C 1
ATOM 744 O O . GLY A 1 98 ? 7.328 -11.419 8.516 1.00 97.75 98 GLY A O 1
ATOM 745 N N . LEU A 1 99 ? 6.515 -13.335 7.595 1.00 98.50 99 LEU A N 1
ATOM 746 C CA . LEU A 1 99 ? 5.273 -12.835 7.026 1.00 98.50 99 LEU A CA 1
ATOM 747 C C . LEU A 1 99 ? 4.112 -13.239 7.938 1.00 98.50 99 LEU A C 1
ATOM 749 O O . LEU A 1 99 ? 4.069 -14.380 8.409 1.00 98.50 99 LEU A O 1
ATOM 753 N N . TYR A 1 100 ? 3.202 -12.307 8.193 1.00 98.88 100 TYR A N 1
ATOM 754 C CA . TYR A 1 100 ? 2.068 -12.500 9.088 1.00 98.88 100 TYR A CA 1
ATOM 755 C C . TYR A 1 100 ? 0.771 -12.287 8.320 1.00 98.88 100 TYR A C 1
ATOM 757 O O . TYR A 1 100 ? 0.725 -11.400 7.477 1.00 98.88 100 TYR A O 1
ATOM 765 N N . ASN A 1 101 ? -0.273 -13.058 8.605 1.00 98.75 101 ASN A N 1
ATOM 766 C CA . ASN A 1 101 ? -1.597 -12.801 8.033 1.00 98.75 101 ASN A CA 1
ATOM 767 C C . ASN A 1 101 ? -2.341 -11.685 8.796 1.00 98.75 101 ASN A C 1
ATOM 769 O O . ASN A 1 101 ? -1.885 -11.201 9.839 1.00 98.75 101 ASN A O 1
ATOM 773 N N . CYS A 1 102 ? -3.529 -11.314 8.316 1.00 98.62 102 CYS A N 1
ATOM 774 C CA . CYS A 1 102 ? -4.396 -10.305 8.935 1.00 98.62 102 CYS A CA 1
ATOM 775 C C . CYS A 1 102 ? -4.829 -10.654 10.377 1.00 98.62 102 CYS A C 1
ATOM 777 O O . CYS A 1 102 ? -5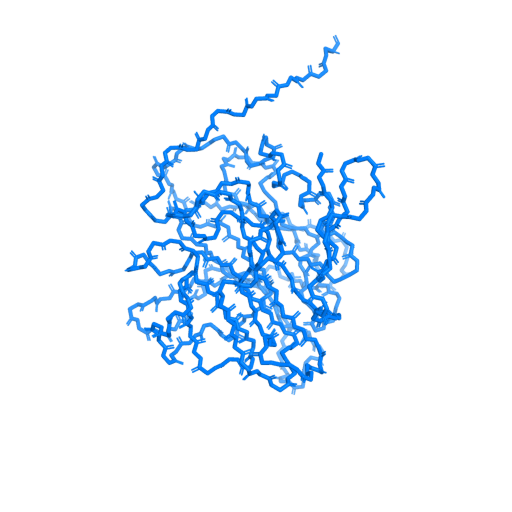.209 -9.766 11.140 1.00 98.62 102 CYS A O 1
ATOM 779 N N . LYS A 1 103 ? -4.706 -11.922 10.797 1.00 98.56 103 LYS A N 1
ATOM 780 C CA . LYS A 1 103 ? -5.002 -12.401 12.160 1.00 98.56 103 LYS A CA 1
ATOM 781 C C . LYS A 1 103 ? -3.802 -12.315 13.110 1.00 98.56 103 LYS A C 1
ATOM 783 O O . LYS A 1 103 ? -3.956 -12.570 14.304 1.00 98.56 103 LYS A O 1
ATOM 788 N N . GLY A 1 104 ? -2.624 -11.941 12.608 1.00 98.38 104 GLY A N 1
ATOM 789 C CA . GLY A 1 104 ? -1.390 -11.847 13.389 1.00 98.38 104 GLY A CA 1
ATOM 790 C C . GLY A 1 104 ? -0.663 -13.180 13.556 1.00 98.38 104 GLY A C 1
ATOM 791 O O . GLY A 1 104 ? 0.238 -13.289 14.388 1.00 98.38 104 GLY A O 1
ATOM 792 N N . GLU A 1 105 ? -1.027 -14.196 12.777 1.00 98.69 105 GLU A N 1
ATOM 793 C CA . GLU A 1 105 ? -0.352 -15.489 12.776 1.00 98.69 105 GLU A CA 1
ATOM 794 C C . GLU A 1 105 ? 0.842 -15.438 11.824 1.00 98.69 105 GLU A C 1
ATOM 796 O O . GLU A 1 105 ? 0.732 -14.953 10.697 1.00 98.69 105 GLU A O 1
ATOM 801 N N . LYS A 1 106 ? 1.993 -15.956 12.261 1.00 98.62 106 LYS A N 1
ATOM 802 C CA . LYS A 1 106 ? 3.163 -16.090 11.393 1.00 98.62 106 LYS A CA 1
ATOM 803 C C . LYS A 1 106 ? 2.922 -17.228 10.401 1.00 98.62 106 LYS A C 1
ATOM 805 O O . LYS A 1 106 ? 2.884 -18.389 10.802 1.00 98.62 106 LYS A O 1
ATOM 810 N N . ILE A 1 107 ? 2.797 -16.898 9.120 1.00 98.38 107 ILE A N 1
ATOM 811 C CA . ILE A 1 107 ? 2.485 -17.865 8.055 1.00 98.38 107 ILE A CA 1
ATOM 812 C C . ILE A 1 107 ? 3.729 -18.362 7.311 1.00 98.38 107 ILE A C 1
ATOM 814 O O . ILE A 1 107 ? 3.697 -19.401 6.658 1.00 98.38 107 ILE A O 1
ATOM 818 N N . SER A 1 108 ? 4.846 -17.637 7.416 1.00 98.00 108 SER A N 1
ATOM 819 C CA . SER A 1 108 ? 6.107 -18.004 6.769 1.00 98.00 108 SER A CA 1
ATOM 820 C C . SER A 1 108 ? 7.305 -17.328 7.442 1.00 98.00 108 SER A C 1
ATOM 822 O O . SER A 1 108 ? 7.240 -16.160 7.829 1.00 98.00 108 SER A O 1
ATOM 824 N N . ASP A 1 109 ? 8.432 -18.041 7.537 1.00 97.69 109 ASP A N 1
ATOM 825 C CA . ASP A 1 109 ? 9.735 -17.454 7.895 1.00 97.69 109 ASP A CA 1
ATOM 826 C C . ASP A 1 109 ? 10.315 -16.613 6.745 1.00 97.69 109 ASP A C 1
ATOM 828 O O . ASP A 1 109 ? 11.042 -15.641 6.961 1.00 97.69 109 ASP A O 1
ATOM 832 N N . ALA A 1 110 ? 9.985 -16.969 5.501 1.00 97.56 110 ALA A N 1
ATOM 833 C CA . ALA A 1 110 ? 10.322 -16.175 4.331 1.00 97.56 110 ALA A CA 1
ATOM 834 C C . ALA A 1 110 ? 9.316 -15.030 4.163 1.00 97.56 110 ALA A C 1
ATOM 836 O O . ALA A 1 110 ? 8.106 -15.228 4.266 1.00 97.56 110 ALA A O 1
ATOM 837 N N . LYS A 1 111 ? 9.823 -13.839 3.848 1.00 97.56 111 LYS A N 1
ATOM 838 C CA . LYS A 1 111 ? 9.019 -12.654 3.537 1.00 97.56 111 LYS A CA 1
ATOM 839 C C . LYS A 1 111 ? 9.663 -11.854 2.408 1.00 97.56 111 LYS A C 1
ATOM 841 O O . LYS A 1 111 ? 10.893 -11.922 2.250 1.00 97.56 111 LYS A O 1
ATOM 846 N N . PRO A 1 112 ? 8.897 -11.025 1.684 1.00 97.38 112 PRO A N 1
ATOM 847 C CA . PRO A 1 112 ? 9.491 -10.020 0.824 1.00 97.38 112 PRO A CA 1
ATOM 848 C C . PRO A 1 112 ? 10.494 -9.147 1.591 1.00 97.38 112 PRO A C 1
ATOM 850 O O . PRO A 1 112 ? 10.246 -8.668 2.701 1.00 97.38 112 PRO A O 1
ATOM 853 N N . ARG A 1 113 ? 11.675 -8.939 0.998 1.00 93.50 113 ARG A N 1
ATOM 854 C CA . ARG A 1 113 ? 12.687 -8.035 1.576 1.00 93.50 113 ARG A CA 1
ATOM 855 C C . ARG A 1 113 ? 12.296 -6.570 1.432 1.00 93.50 113 ARG A C 1
ATOM 857 O O . ARG A 1 113 ? 12.727 -5.748 2.236 1.00 93.50 113 ARG A O 1
ATOM 864 N N . SER A 1 114 ? 11.531 -6.264 0.392 1.00 94.62 114 SER A N 1
ATOM 865 C CA . SER A 1 114 ? 11.009 -4.933 0.147 1.00 94.62 114 SER A CA 1
ATOM 866 C C . SER A 1 114 ? 9.776 -4.673 1.013 1.00 94.62 114 SER A C 1
ATOM 868 O O . SER A 1 114 ? 8.935 -5.548 1.212 1.00 94.62 114 SER A O 1
ATOM 870 N N . CYS A 1 115 ? 9.716 -3.453 1.536 1.00 96.25 115 CYS A N 1
ATOM 871 C CA . CYS A 1 115 ? 8.590 -2.875 2.259 1.00 96.25 115 CYS A CA 1
ATOM 872 C C . CYS A 1 115 ? 8.504 -1.412 1.791 1.00 96.25 115 CYS A C 1
ATOM 874 O O . CYS A 1 115 ? 9.116 -0.522 2.398 1.00 96.25 115 CYS A O 1
ATOM 876 N N . ASN A 1 116 ? 7.883 -1.178 0.637 1.00 97.44 116 ASN A N 1
ATOM 877 C CA . ASN A 1 116 ? 7.735 0.162 0.074 1.00 97.44 116 ASN A CA 1
ATOM 878 C C . ASN A 1 116 ? 6.292 0.416 -0.357 1.00 97.44 116 ASN A C 1
ATOM 880 O O . ASN A 1 116 ? 5.535 0.974 0.428 1.00 97.44 116 ASN A O 1
ATOM 884 N N . MET A 1 117 ? 5.901 -0.025 -1.552 1.00 98.56 117 MET A N 1
ATOM 885 C CA . MET A 1 117 ? 4.547 0.155 -2.066 1.00 98.56 117 MET A CA 1
ATOM 886 C C . MET A 1 117 ? 3.991 -1.165 -2.599 1.00 98.56 117 MET A C 1
ATOM 888 O O . MET A 1 117 ? 4.748 -2.011 -3.077 1.00 98.56 117 MET A O 1
ATOM 892 N N . GLY A 1 118 ? 2.674 -1.327 -2.508 1.00 98.44 118 GLY A N 1
ATOM 893 C CA . GLY A 1 118 ? 1.935 -2.330 -3.267 1.00 98.44 118 GLY A CA 1
ATOM 894 C C . GLY A 1 118 ? 1.462 -1.743 -4.592 1.00 98.44 118 GLY A C 1
ATOM 895 O O . GLY A 1 118 ? 1.182 -0.547 -4.654 1.00 98.44 118 GLY A O 1
ATOM 896 N N . ILE A 1 119 ? 1.382 -2.566 -5.632 1.00 98.88 119 ILE A N 1
ATOM 897 C CA . ILE A 1 119 ? 0.819 -2.206 -6.931 1.00 98.88 119 ILE A CA 1
ATOM 898 C C . ILE A 1 119 ? 0.025 -3.385 -7.501 1.00 98.88 119 ILE A C 1
ATOM 900 O O . ILE A 1 119 ? 0.518 -4.506 -7.490 1.00 98.88 119 ILE A O 1
ATOM 904 N N . TRP A 1 120 ? -1.186 -3.168 -8.001 1.00 98.81 120 TRP A N 1
ATOM 905 C CA . TRP A 1 120 ? -1.876 -4.170 -8.816 1.00 98.81 120 TRP A CA 1
ATOM 906 C C . TRP A 1 120 ? -1.416 -4.057 -10.265 1.00 98.81 120 TRP A C 1
ATOM 908 O O . TRP A 1 120 ? -1.771 -3.098 -10.953 1.00 98.81 120 TRP A O 1
ATOM 918 N N . TRP A 1 121 ? -0.598 -5.010 -10.717 1.00 98.88 121 TRP A N 1
ATOM 919 C CA . TRP A 1 121 ? 0.083 -4.928 -12.008 1.00 98.88 121 TRP A CA 1
ATOM 920 C C . TRP A 1 121 ? -0.287 -6.059 -12.965 1.00 98.88 121 TRP A C 1
ATOM 922 O O . TRP A 1 121 ? -0.418 -5.818 -14.170 1.00 98.88 121 TRP A O 1
ATOM 932 N N . ASP A 1 122 ? -0.413 -7.293 -12.476 1.00 98.62 122 ASP A N 1
ATOM 933 C CA . ASP A 1 122 ? -0.705 -8.438 -13.337 1.00 98.62 122 ASP A CA 1
ATOM 934 C C . ASP A 1 122 ? -2.206 -8.757 -13.471 1.00 98.62 122 ASP A C 1
ATOM 936 O O . ASP A 1 122 ? -3.044 -7.857 -13.446 1.00 98.62 122 ASP A O 1
ATOM 940 N N . GLY A 1 123 ? -2.544 -9.996 -13.828 1.00 98.50 123 GLY A N 1
ATOM 941 C CA . GLY A 1 123 ? -3.912 -10.389 -14.148 1.00 98.50 123 GLY A CA 1
ATOM 942 C C . GLY A 1 123 ? -4.737 -10.897 -12.966 1.00 98.50 123 GLY A C 1
ATOM 943 O O . GLY A 1 123 ? -5.964 -10.969 -13.103 1.00 98.50 123 GLY A O 1
ATOM 944 N N . ASP A 1 124 ? -4.098 -11.281 -11.855 1.00 98.50 124 ASP A N 1
ATOM 945 C CA . ASP A 1 124 ? -4.787 -11.777 -10.661 1.00 98.50 124 ASP A CA 1
ATOM 946 C C . ASP A 1 124 ? -5.111 -10.645 -9.670 1.00 98.50 124 ASP A C 1
ATOM 948 O O . ASP A 1 124 ? -4.978 -9.475 -10.001 1.00 98.50 124 ASP A O 1
ATOM 952 N N . VAL A 1 125 ? -5.684 -10.980 -8.511 1.00 98.25 125 VAL A N 1
ATOM 953 C CA . VAL A 1 125 ? -6.098 -9.998 -7.484 1.00 98.25 125 VAL A CA 1
ATOM 954 C C . VAL A 1 125 ? -5.090 -9.863 -6.347 1.00 98.25 125 VAL A C 1
ATOM 956 O O . VAL A 1 125 ? -5.292 -9.033 -5.461 1.00 98.25 125 VAL A O 1
ATOM 959 N N . LEU A 1 126 ? -4.016 -10.655 -6.372 1.00 98.81 126 LEU A N 1
ATOM 960 C CA . LEU A 1 126 ? -2.903 -10.463 -5.458 1.00 98.81 126 LEU A CA 1
ATOM 961 C C . LEU A 1 126 ? -2.165 -9.191 -5.866 1.00 98.81 126 LEU A C 1
ATOM 963 O O . LEU A 1 126 ? -2.243 -8.722 -7.002 1.00 98.81 126 LEU A O 1
ATOM 967 N N . ARG A 1 127 ? -1.466 -8.600 -4.907 1.00 98.81 127 ARG A N 1
ATOM 968 C CA . ARG A 1 127 ? -0.787 -7.330 -5.098 1.00 98.81 127 ARG A CA 1
ATOM 969 C C . ARG A 1 127 ? 0.708 -7.548 -5.281 1.00 98.81 127 ARG A C 1
ATOM 971 O O . ARG A 1 127 ? 1.369 -8.239 -4.506 1.00 98.81 127 ARG A O 1
ATOM 978 N N . GLU A 1 128 ? 1.270 -6.907 -6.293 1.00 98.88 128 GLU A N 1
ATOM 979 C CA . GLU A 1 128 ? 2.705 -6.882 -6.537 1.00 98.88 128 GLU A CA 1
ATOM 980 C C . GLU A 1 128 ? 3.398 -5.823 -5.673 1.00 98.88 128 GLU A C 1
ATOM 982 O O . GLU A 1 128 ? 2.788 -4.925 -5.098 1.00 98.88 128 GLU A O 1
ATOM 987 N N . ILE A 1 129 ? 4.719 -5.919 -5.587 1.00 98.69 129 ILE A N 1
ATOM 988 C CA . ILE A 1 129 ? 5.585 -5.029 -4.824 1.00 98.69 129 ILE A CA 1
ATOM 989 C C . ILE A 1 129 ? 6.231 -4.022 -5.770 1.00 98.69 129 ILE A C 1
ATOM 991 O O . ILE A 1 129 ? 6.975 -4.398 -6.676 1.00 98.69 129 ILE A O 1
ATOM 995 N N . LEU A 1 130 ? 6.020 -2.740 -5.495 1.00 98.62 130 LEU A N 1
ATOM 996 C CA . LEU A 1 130 ? 6.657 -1.615 -6.164 1.00 98.62 130 LEU A CA 1
ATOM 997 C C . LEU A 1 130 ? 7.761 -1.034 -5.274 1.00 98.62 130 LEU A C 1
ATOM 999 O O . LEU A 1 130 ? 7.504 -0.553 -4.168 1.00 98.62 130 LEU A O 1
ATOM 1003 N N . ASP A 1 131 ? 9.001 -1.044 -5.759 1.00 96.56 131 ASP A N 1
ATOM 1004 C CA . ASP A 1 131 ? 10.140 -0.492 -5.022 1.00 96.56 131 ASP A CA 1
ATOM 1005 C C . ASP A 1 131 ? 11.283 -0.094 -5.968 1.00 96.56 131 ASP A C 1
ATOM 1007 O O . ASP A 1 131 ? 11.162 -0.107 -7.194 1.00 96.56 131 ASP A O 1
ATOM 1011 N N . GLY A 1 132 ? 12.424 0.299 -5.414 1.00 91.56 132 GLY A N 1
ATOM 1012 C CA . GLY A 1 132 ? 13.631 0.498 -6.180 1.00 91.56 132 GLY A CA 1
ATOM 1013 C C . GLY A 1 132 ? 14.889 0.547 -5.336 1.00 91.56 132 GLY A C 1
ATOM 1014 O O . GLY A 1 132 ? 14.886 0.556 -4.109 1.00 91.56 132 GLY A O 1
ATOM 1015 N N . SER A 1 133 ? 16.016 0.629 -6.028 1.00 80.44 133 SER A N 1
ATOM 1016 C CA . SER A 1 133 ? 17.319 0.852 -5.416 1.00 80.44 133 SER A CA 1
ATOM 1017 C C . SER A 1 133 ? 17.875 2.207 -5.833 1.00 80.44 133 SER A C 1
ATOM 1019 O O . SER A 1 133 ? 17.867 2.583 -7.008 1.00 80.44 133 SER A O 1
ATOM 1021 N N . SER A 1 134 ? 18.384 2.954 -4.853 1.00 67.00 134 SER A N 1
ATOM 1022 C CA . SER A 1 134 ? 19.077 4.210 -5.122 1.00 67.00 134 SER A CA 1
ATOM 1023 C C . SER A 1 134 ? 20.365 3.945 -5.918 1.00 67.00 134 SER A C 1
ATOM 1025 O O . SER A 1 134 ? 21.147 3.071 -5.521 1.00 67.00 134 SER A O 1
ATOM 1027 N N . PRO A 1 135 ? 20.671 4.750 -6.957 1.00 57.28 135 PRO A 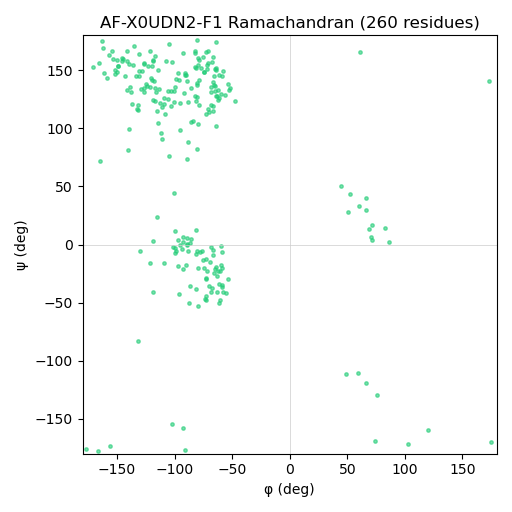N 1
ATOM 1028 C CA . PRO A 1 135 ? 21.983 4.746 -7.612 1.00 57.28 135 PRO A CA 1
ATOM 1029 C C . PRO A 1 135 ? 23.136 5.068 -6.650 1.00 57.28 135 PRO A C 1
ATOM 1031 O O . PRO A 1 135 ? 24.286 4.760 -6.932 1.00 57.28 135 PRO A O 1
ATOM 1034 N N . ARG A 1 136 ? 22.834 5.707 -5.509 1.00 56.59 136 ARG A N 1
ATOM 1035 C CA . ARG A 1 136 ? 23.792 6.030 -4.439 1.00 56.59 136 ARG A CA 1
ATOM 1036 C C . ARG A 1 136 ? 23.858 4.958 -3.344 1.00 56.59 136 ARG A C 1
ATOM 1038 O O . ARG A 1 136 ? 24.493 5.182 -2.315 1.00 56.59 136 ARG A O 1
ATOM 1045 N N . SER A 1 137 ? 23.187 3.816 -3.513 1.00 55.12 137 SER A N 1
ATOM 1046 C CA . SER A 1 137 ? 23.322 2.707 -2.566 1.00 55.12 137 SER A CA 1
ATOM 1047 C C . SER A 1 137 ? 24.744 2.134 -2.635 1.00 55.12 137 SER A C 1
ATOM 1049 O O . SER A 1 137 ? 25.322 1.988 -3.711 1.00 55.12 137 SER A O 1
ATOM 1051 N N . ARG A 1 138 ? 25.320 1.793 -1.473 1.00 43.31 138 ARG A N 1
ATOM 1052 C CA . ARG A 1 138 ? 26.689 1.246 -1.343 1.00 43.31 138 ARG A CA 1
ATOM 1053 C C . ARG A 1 138 ? 26.919 -0.070 -2.112 1.00 43.31 138 ARG A C 1
ATOM 1055 O O . ARG A 1 138 ? 28.045 -0.544 -2.157 1.00 43.31 138 ARG A O 1
ATOM 1062 N N . ALA A 1 139 ? 25.870 -0.650 -2.697 1.00 44.62 139 ALA A N 1
ATOM 1063 C CA . ALA A 1 139 ? 25.888 -1.905 -3.441 1.00 44.62 139 ALA A CA 1
ATOM 1064 C C . ALA A 1 139 ? 26.250 -1.757 -4.937 1.00 44.62 139 ALA A C 1
ATOM 1066 O O . ALA A 1 139 ? 26.273 -2.757 -5.644 1.00 44.62 139 ALA A O 1
ATOM 1067 N N . GLY A 1 140 ? 26.543 -0.546 -5.434 1.00 39.16 140 GLY A N 1
ATOM 1068 C CA . GLY A 1 140 ? 27.194 -0.370 -6.743 1.00 39.16 140 GLY A CA 1
ATOM 1069 C C . GLY A 1 140 ? 26.372 -0.791 -7.972 1.00 39.16 140 GLY A C 1
ATOM 1070 O O . GLY A 1 140 ? 26.948 -1.195 -8.978 1.00 39.16 140 GLY A O 1
ATOM 1071 N N . GLY A 1 141 ? 25.040 -0.701 -7.919 1.00 50.84 141 GLY A N 1
ATOM 1072 C CA . GLY A 1 141 ? 24.164 -0.907 -9.081 1.00 50.84 141 GLY A CA 1
ATOM 1073 C C . GLY A 1 141 ? 23.832 0.400 -9.812 1.00 50.84 141 GLY A C 1
ATOM 1074 O O . GLY A 1 141 ? 23.957 1.483 -9.244 1.00 50.84 141 GLY A O 1
ATOM 1075 N N . LYS A 1 142 ? 23.304 0.321 -11.044 1.00 50.62 142 LYS A N 1
ATOM 1076 C CA . LYS A 1 142 ? 22.798 1.490 -11.809 1.00 50.62 142 LYS A CA 1
ATOM 1077 C C . LYS A 1 142 ? 21.645 2.248 -11.111 1.00 50.62 142 LYS A C 1
ATOM 1079 O O . LYS A 1 142 ? 21.159 3.247 -11.655 1.00 50.62 142 LYS A O 1
ATOM 1084 N N . GLY A 1 143 ? 21.207 1.789 -9.933 1.00 61.22 143 GLY A N 1
ATOM 1085 C CA . GLY A 1 143 ? 19.896 2.081 -9.367 1.00 61.22 143 GLY A CA 1
ATOM 1086 C C . GLY A 1 143 ? 18.790 1.571 -10.289 1.00 61.22 143 GLY A C 1
ATOM 1087 O O . GLY A 1 143 ? 19.032 1.249 -11.453 1.00 61.22 143 GLY A O 1
ATOM 1088 N N . GLY A 1 144 ? 17.570 1.490 -9.786 1.00 78.12 144 GLY A N 1
ATOM 1089 C CA . GLY A 1 144 ? 16.450 1.108 -10.637 1.00 78.12 144 GLY A CA 1
ATOM 1090 C C . GLY A 1 144 ? 15.179 0.917 -9.847 1.00 78.12 144 GLY A C 1
ATOM 1091 O O . GLY A 1 144 ? 15.227 0.403 -8.731 1.00 78.12 144 GLY A O 1
ATOM 1092 N N . ALA A 1 145 ? 14.076 1.357 -10.434 1.00 92.00 145 ALA A N 1
ATOM 1093 C CA . ALA A 1 145 ? 12.743 1.029 -9.970 1.00 92.00 145 ALA A CA 1
ATOM 1094 C C . ALA A 1 145 ? 12.326 -0.346 -10.498 1.00 92.00 145 ALA A C 1
ATOM 1096 O O . ALA A 1 145 ? 12.822 -0.777 -11.541 1.00 92.00 145 ALA A O 1
ATOM 1097 N N . PHE A 1 146 ? 11.445 -1.041 -9.797 1.00 96.38 146 PHE A N 1
ATOM 1098 C CA . PHE A 1 146 ? 10.969 -2.347 -10.213 1.00 96.38 146 PHE A CA 1
ATOM 1099 C C . PHE A 1 146 ? 9.581 -2.672 -9.671 1.00 96.38 146 PHE A C 1
ATOM 1101 O O . PHE A 1 146 ? 9.146 -2.105 -8.671 1.00 96.38 146 PHE A O 1
ATOM 1108 N N . ILE A 1 147 ? 8.941 -3.628 -10.342 1.00 98.62 147 ILE A N 1
ATOM 1109 C CA . ILE A 1 147 ? 7.747 -4.331 -9.880 1.00 98.62 147 ILE A CA 1
ATOM 1110 C C . ILE A 1 147 ? 8.113 -5.809 -9.735 1.00 98.62 147 ILE A C 1
ATOM 1112 O O . ILE A 1 147 ? 8.586 -6.427 -10.697 1.00 98.62 147 ILE A O 1
ATOM 1116 N N . ASP A 1 148 ? 7.914 -6.353 -8.540 1.00 98.56 148 ASP A N 1
ATOM 1117 C CA . ASP A 1 148 ? 8.171 -7.746 -8.175 1.00 98.56 148 ASP A CA 1
ATOM 1118 C C . ASP A 1 148 ? 6.865 -8.432 -7.743 1.00 98.56 148 ASP A C 1
ATOM 1120 O O . ASP A 1 148 ? 6.085 -7.848 -7.001 1.00 98.56 148 ASP A O 1
ATOM 1124 N N . LYS A 1 149 ? 6.651 -9.694 -8.119 1.00 98.81 149 LYS A N 1
ATOM 1125 C CA . LYS A 1 149 ? 5.579 -10.543 -7.577 1.00 98.81 149 LYS A CA 1
ATOM 1126 C C . LYS A 1 149 ? 6.124 -11.469 -6.500 1.00 98.81 149 LYS A C 1
ATOM 1128 O O . LYS A 1 149 ? 7.242 -11.975 -6.626 1.00 98.81 149 LYS A O 1
ATOM 1133 N N . TRP A 1 150 ? 5.350 -11.708 -5.448 1.00 98.75 150 TRP A N 1
ATOM 1134 C CA . TRP A 1 150 ? 5.686 -12.711 -4.444 1.00 98.75 150 TRP A CA 1
ATOM 1135 C C . TRP A 1 150 ? 5.287 -14.112 -4.923 1.00 98.75 150 TRP A C 1
ATOM 1137 O O . TRP A 1 150 ? 4.137 -14.380 -5.250 1.00 98.75 150 TRP A O 1
ATOM 1147 N N . ASP A 1 151 ? 6.255 -15.020 -4.959 1.00 98.56 151 ASP A N 1
ATOM 1148 C CA . ASP A 1 151 ? 6.044 -16.450 -5.148 1.00 98.56 151 ASP A CA 1
ATOM 1149 C C . ASP A 1 151 ? 5.824 -17.077 -3.769 1.00 98.56 151 ASP A C 1
ATOM 1151 O O . ASP A 1 151 ? 6.770 -17.507 -3.099 1.00 98.56 151 ASP A O 1
ATOM 1155 N N . TYR A 1 152 ? 4.564 -17.085 -3.332 1.00 98.25 152 TYR A N 1
ATOM 1156 C CA . TYR A 1 152 ? 4.149 -17.587 -2.021 1.00 98.25 152 TYR A CA 1
ATOM 1157 C C . TYR A 1 152 ? 4.442 -19.082 -1.817 1.00 98.25 152 TYR A C 1
ATOM 1159 O O . TYR A 1 152 ? 4.592 -19.534 -0.679 1.00 98.25 152 TYR A O 1
ATOM 1167 N N . ILE A 1 153 ? 4.582 -19.858 -2.899 1.00 97.88 153 ILE A N 1
ATOM 1168 C CA . ILE A 1 153 ? 4.924 -21.285 -2.838 1.00 97.88 153 ILE A CA 1
ATOM 1169 C C . ILE A 1 153 ? 6.396 -21.456 -2.458 1.00 97.88 153 ILE A C 1
ATOM 1171 O O . ILE A 1 153 ? 6.721 -22.264 -1.589 1.00 97.88 153 ILE A O 1
ATOM 1175 N N . ASN A 1 154 ? 7.288 -20.699 -3.102 1.00 98.00 154 ASN A N 1
ATOM 1176 C CA . ASN A 1 154 ? 8.735 -20.867 -2.942 1.00 98.00 154 ASN A CA 1
ATOM 1177 C C . ASN A 1 154 ? 9.389 -19.841 -2.004 1.00 98.00 154 ASN A C 1
ATOM 1179 O O . ASN A 1 154 ? 10.601 -19.902 -1.790 1.00 98.00 154 ASN A O 1
ATOM 1183 N N . GLY A 1 155 ? 8.627 -18.884 -1.471 1.00 97.38 155 GLY A N 1
ATOM 1184 C CA . GLY A 1 155 ? 9.121 -17.887 -0.524 1.00 97.38 155 GLY A CA 1
ATOM 1185 C C . GLY A 1 155 ? 10.144 -16.921 -1.131 1.00 97.38 155 GLY A C 1
ATOM 1186 O O . GLY A 1 155 ? 11.149 -16.597 -0.491 1.00 97.38 155 GLY A O 1
ATOM 1187 N N . LYS A 1 156 ? 9.931 -16.480 -2.376 1.00 97.50 156 LYS A N 1
ATOM 1188 C CA . LYS A 1 156 ? 10.847 -15.579 -3.099 1.00 97.50 156 LYS A CA 1
ATOM 1189 C C . LYS A 1 156 ? 10.093 -14.551 -3.937 1.00 97.50 156 LYS A C 1
ATOM 1191 O O . LYS A 1 156 ? 8.909 -14.696 -4.189 1.00 97.50 156 LYS A O 1
ATOM 1196 N N . VAL A 1 157 ? 10.795 -13.525 -4.406 1.00 96.69 157 VAL A N 1
ATOM 1197 C CA . VAL A 1 157 ? 10.239 -12.550 -5.357 1.00 96.69 157 VAL A CA 1
ATOM 1198 C C . VAL A 1 157 ? 10.625 -12.889 -6.797 1.00 96.69 157 VAL A C 1
ATOM 1200 O O . VAL A 1 157 ? 11.718 -13.405 -7.048 1.00 96.69 157 VAL A O 1
ATOM 1203 N N . ILE A 1 158 ? 9.739 -12.573 -7.738 1.00 97.81 158 ILE A N 1
ATOM 1204 C CA . ILE A 1 158 ? 9.931 -12.697 -9.184 1.00 97.81 158 ILE A CA 1
ATOM 1205 C C . ILE A 1 158 ? 9.811 -11.304 -9.801 1.00 97.81 158 ILE A C 1
ATOM 1207 O O . ILE A 1 158 ? 8.792 -10.640 -9.647 1.00 97.81 158 ILE A O 1
ATOM 1211 N N . ARG A 1 159 ? 10.839 -10.868 -10.532 1.00 96.69 159 ARG A N 1
ATOM 1212 C CA . ARG A 1 159 ? 10.836 -9.584 -11.243 1.00 96.69 159 ARG A CA 1
ATOM 1213 C C . ARG A 1 159 ? 9.844 -9.606 -12.404 1.00 96.69 159 ARG A C 1
ATOM 1215 O O . ARG A 1 159 ? 10.045 -10.384 -13.333 1.00 96.69 159 ARG A O 1
ATOM 1222 N N . LEU A 1 160 ? 8.851 -8.715 -12.389 1.00 98.06 160 LEU A N 1
ATOM 1223 C CA . LEU A 1 160 ? 7.922 -8.514 -13.508 1.00 98.06 160 LEU A CA 1
ATOM 1224 C C . LEU A 1 160 ? 8.337 -7.349 -14.410 1.00 98.06 160 LEU A C 1
ATOM 1226 O O . LEU A 1 160 ? 8.295 -7.464 -15.632 1.00 98.06 160 LEU A O 1
ATOM 1230 N N . LEU A 1 161 ? 8.768 -6.233 -13.815 1.00 96.69 161 LEU A N 1
ATOM 1231 C CA . LEU A 1 161 ? 9.210 -5.048 -14.550 1.00 96.69 161 LEU A CA 1
ATOM 1232 C C . LEU A 1 161 ? 10.461 -4.461 -13.911 1.00 96.69 161 LEU A C 1
ATOM 1234 O O . LEU A 1 161 ? 10.505 -4.227 -12.707 1.00 96.69 161 LEU A O 1
ATOM 1238 N N . ASN A 1 162 ? 11.475 -4.180 -14.723 1.00 94.56 162 ASN A N 1
ATOM 1239 C CA . ASN A 1 162 ? 12.685 -3.491 -14.296 1.00 94.56 162 ASN A CA 1
ATOM 1240 C C . ASN A 1 162 ? 12.779 -2.132 -14.999 1.00 94.56 162 ASN A C 1
ATOM 1242 O O . ASN A 1 162 ? 13.145 -2.045 -16.168 1.00 94.56 162 ASN A O 1
ATOM 1246 N N . GLY A 1 163 ? 12.486 -1.053 -14.276 1.00 93.12 163 GLY A N 1
ATOM 1247 C CA . GLY A 1 163 ? 12.522 0.309 -14.805 1.00 93.12 163 GLY A CA 1
ATOM 1248 C C . GLY A 1 163 ? 13.908 0.733 -15.306 1.00 93.12 163 GLY A C 1
ATOM 1249 O O . GLY A 1 163 ? 14.005 1.600 -16.171 1.00 93.12 163 GLY A O 1
ATOM 1250 N N . ALA A 1 164 ? 14.990 0.102 -14.833 1.00 89.62 164 ALA A N 1
ATOM 1251 C CA . ALA A 1 164 ? 16.338 0.394 -15.323 1.00 89.62 164 ALA A CA 1
ATOM 1252 C C . ALA A 1 164 ? 16.524 0.058 -16.815 1.00 89.62 164 ALA A C 1
ATOM 1254 O O . ALA A 1 164 ? 17.327 0.719 -17.477 1.00 89.62 164 ALA A O 1
ATOM 1255 N N . ASP A 1 165 ? 15.764 -0.905 -17.349 1.00 92.38 165 ASP A N 1
ATOM 1256 C CA . ASP A 1 165 ? 15.786 -1.271 -18.775 1.00 92.38 165 ASP A CA 1
ATOM 1257 C C . ASP A 1 165 ? 15.188 -0.160 -19.657 1.00 92.38 165 ASP A C 1
ATOM 1259 O O . ASP A 1 165 ? 15.441 -0.091 -20.857 1.00 92.38 165 ASP A O 1
ATOM 1263 N N . TYR A 1 166 ? 14.473 0.775 -19.027 1.00 93.62 166 TYR A N 1
ATOM 1264 C CA . TYR A 1 166 ? 13.865 1.956 -19.626 1.00 93.62 166 TYR A CA 1
ATOM 1265 C C . TYR A 1 166 ? 14.495 3.249 -19.093 1.00 93.62 166 TYR A C 1
ATOM 1267 O O . TYR A 1 166 ? 13.846 4.288 -19.085 1.00 93.62 166 TYR A O 1
ATOM 1275 N N . ASP A 1 167 ? 15.736 3.201 -18.602 1.00 92.44 167 ASP A N 1
ATOM 1276 C CA . ASP A 1 167 ? 16.455 4.345 -18.019 1.00 92.44 167 ASP A CA 1
ATOM 1277 C C . ASP A 1 167 ? 15.666 5.121 -16.941 1.00 92.44 167 ASP A C 1
ATOM 1279 O O . ASP A 1 167 ? 15.869 6.317 -16.726 1.00 92.44 167 ASP A O 1
ATOM 1283 N N . CYS A 1 168 ? 14.761 4.440 -16.237 1.00 93.81 168 CYS A N 1
ATOM 1284 C CA . CYS A 1 168 ? 13.958 5.029 -15.176 1.00 93.81 168 CYS A CA 1
ATOM 1285 C C . CYS A 1 168 ? 14.641 4.914 -13.813 1.00 93.81 168 CYS A C 1
ATOM 1287 O O . CYS A 1 168 ? 15.305 3.923 -13.492 1.00 93.81 168 CYS A O 1
ATOM 1289 N N . LEU A 1 169 ? 14.433 5.935 -12.982 1.00 92.75 169 LEU A N 1
ATOM 1290 C CA . LEU A 1 169 ? 14.896 5.992 -11.601 1.00 92.75 169 LEU A CA 1
ATOM 1291 C C . LEU A 1 169 ? 13.754 6.309 -10.637 1.00 92.75 169 LEU A C 1
ATOM 1293 O O . LEU A 1 169 ? 12.772 6.963 -10.983 1.00 92.75 169 LEU A O 1
ATOM 1297 N N . THR A 1 170 ? 13.954 5.898 -9.389 1.00 94.00 170 THR A N 1
ATOM 1298 C CA . THR A 1 170 ? 13.127 6.305 -8.257 1.00 94.00 170 THR A CA 1
ATOM 1299 C C . THR A 1 170 ? 13.543 7.673 -7.699 1.00 94.00 170 THR A C 1
ATOM 1301 O O . THR A 1 170 ? 14.619 8.216 -7.999 1.00 94.00 170 THR A O 1
ATOM 1304 N N . ASN A 1 171 ? 12.670 8.236 -6.868 1.00 93.81 171 ASN A N 1
ATOM 1305 C CA . ASN A 1 171 ? 12.828 9.507 -6.172 1.00 93.81 171 ASN A CA 1
ATOM 1306 C C . ASN A 1 171 ? 13.148 9.308 -4.681 1.00 93.81 171 ASN A C 1
ATOM 1308 O O . ASN A 1 171 ? 13.119 8.196 -4.153 1.00 93.81 171 ASN A O 1
ATOM 1312 N N . ASN A 1 172 ? 13.458 10.412 -3.994 1.00 93.69 172 ASN A N 1
ATOM 1313 C CA . ASN A 1 172 ? 13.542 10.486 -2.527 1.00 93.69 172 ASN A CA 1
ATOM 1314 C C . ASN A 1 172 ? 14.583 9.550 -1.877 1.00 93.69 172 ASN A C 1
ATOM 1316 O O . ASN A 1 172 ? 14.430 9.069 -0.754 1.00 93.69 172 ASN A O 1
ATOM 1320 N N . GLY A 1 173 ? 15.698 9.306 -2.573 1.00 89.50 173 GLY A N 1
ATOM 1321 C CA . GLY A 1 173 ? 16.853 8.605 -2.013 1.00 89.50 173 GLY A CA 1
ATOM 1322 C C . GLY A 1 173 ? 16.550 7.146 -1.676 1.00 89.50 173 GLY A C 1
ATOM 1323 O O . GLY A 1 173 ? 16.262 6.354 -2.567 1.00 89.50 173 GLY A O 1
ATOM 1324 N N . THR A 1 174 ? 16.679 6.768 -0.402 1.00 88.88 174 THR A N 1
ATOM 1325 C CA . THR A 1 174 ? 16.404 5.394 0.047 1.00 88.88 174 THR A CA 1
ATOM 1326 C C . THR A 1 174 ? 14.915 5.081 0.112 1.00 88.88 174 THR A C 1
ATOM 1328 O O . THR A 1 174 ? 14.580 3.902 0.084 1.00 88.88 174 THR A O 1
ATOM 1331 N N . LYS A 1 175 ? 14.026 6.088 0.173 1.00 93.00 175 LYS A N 1
ATOM 1332 C CA . LYS A 1 175 ? 12.567 5.884 0.118 1.00 93.00 175 LYS A CA 1
ATOM 1333 C C . LYS A 1 175 ? 12.123 5.341 -1.245 1.00 93.00 175 LYS A C 1
ATOM 1335 O O . LYS A 1 175 ? 11.138 4.623 -1.299 1.00 93.00 175 LYS A O 1
ATOM 1340 N N . ALA A 1 176 ? 12.911 5.588 -2.296 1.00 94.31 176 ALA A N 1
ATOM 1341 C CA . ALA A 1 176 ? 12.788 4.946 -3.603 1.00 94.31 176 ALA A CA 1
ATOM 1342 C C . ALA A 1 176 ? 11.366 5.017 -4.192 1.00 94.31 176 ALA A C 1
ATOM 1344 O O . ALA A 1 176 ? 10.865 4.046 -4.747 1.00 94.31 176 ALA A O 1
ATOM 1345 N N . ASN A 1 177 ? 10.722 6.179 -4.089 1.00 96.31 177 ASN A N 1
ATOM 1346 C CA . ASN A 1 177 ? 9.339 6.346 -4.532 1.00 96.31 177 ASN A CA 1
ATOM 1347 C C . ASN A 1 177 ? 9.241 6.473 -6.064 1.00 96.31 177 ASN A C 1
ATOM 1349 O O . ASN A 1 177 ? 10.177 6.988 -6.694 1.00 96.31 177 ASN A O 1
ATOM 1353 N N . PRO A 1 178 ? 8.114 6.078 -6.681 1.00 97.50 178 PRO A N 1
ATOM 1354 C CA . PRO A 1 178 ? 7.764 6.558 -8.010 1.00 97.50 178 PRO A CA 1
ATOM 1355 C C . PRO A 1 178 ? 7.521 8.078 -7.998 1.00 97.50 178 PRO A C 1
ATOM 1357 O O . PRO A 1 178 ? 7.553 8.729 -6.952 1.00 97.50 178 PRO A O 1
ATOM 1360 N N . CYS A 1 179 ? 7.306 8.674 -9.169 1.00 98.12 179 CYS A N 1
ATOM 1361 C CA . CYS A 1 179 ? 6.677 9.995 -9.238 1.00 98.12 179 CYS A CA 1
ATOM 1362 C C . CYS A 1 179 ? 5.207 9.897 -8.798 1.00 98.12 179 CYS A C 1
ATOM 1364 O O . CYS A 1 179 ? 4.737 10.758 -8.064 1.00 98.12 179 CYS A O 1
ATOM 1366 N N . LEU A 1 180 ? 4.525 8.833 -9.233 1.00 98.69 180 LEU A N 1
ATOM 1367 C CA . LEU A 1 180 ? 3.165 8.450 -8.857 1.00 98.69 180 LEU A CA 1
ATOM 1368 C C . LEU A 1 180 ? 2.963 6.965 -9.201 1.00 98.69 180 LEU A C 1
ATOM 1370 O O . LEU A 1 180 ? 3.519 6.509 -10.199 1.00 98.69 180 LEU A O 1
ATOM 1374 N N . HIS A 1 181 ? 2.166 6.228 -8.431 1.00 98.50 181 HIS A N 1
ATOM 1375 C CA . HIS A 1 181 ? 1.437 5.063 -8.951 1.00 98.50 181 HIS A CA 1
ATOM 1376 C C . HIS A 1 181 ? -0.052 5.247 -8.673 1.00 98.50 181 HIS A C 1
ATOM 1378 O O . HIS A 1 181 ? -0.410 5.730 -7.596 1.00 98.50 181 HIS A O 1
ATOM 1384 N N . ALA A 1 182 ? -0.887 4.942 -9.658 1.00 98.75 182 ALA A N 1
ATOM 1385 C CA . ALA A 1 182 ? -2.339 5.000 -9.552 1.00 98.75 182 ALA A CA 1
ATOM 1386 C C . ALA A 1 182 ? -2.981 4.373 -10.800 1.00 98.75 182 ALA A C 1
ATOM 1388 O O . ALA A 1 182 ? -2.397 4.452 -11.876 1.00 98.75 182 ALA A O 1
ATOM 1389 N N . ASP A 1 183 ? -4.191 3.831 -10.679 1.00 98.69 183 ASP A N 1
ATOM 1390 C CA . ASP A 1 183 ? -5.099 3.610 -11.818 1.00 98.69 183 ASP A CA 1
ATOM 1391 C C . ASP A 1 183 ? -5.467 4.983 -12.401 1.00 98.69 183 ASP A C 1
ATOM 1393 O O . ASP A 1 183 ? -6.229 5.740 -11.803 1.00 98.69 183 ASP A O 1
ATOM 1397 N N . ILE A 1 184 ? -4.843 5.372 -13.511 1.00 98.44 184 ILE A N 1
ATOM 1398 C CA . ILE A 1 184 ? -5.100 6.665 -14.168 1.00 98.44 184 ILE A CA 1
ATOM 1399 C C . ILE A 1 184 ? -5.561 6.494 -15.610 1.00 98.44 184 ILE A C 1
ATOM 1401 O O . ILE A 1 184 ? -6.062 7.455 -16.203 1.00 98.44 184 ILE A O 1
ATOM 1405 N N . LEU A 1 185 ? -5.370 5.308 -16.187 1.00 98.31 185 LEU A N 1
ATOM 1406 C CA . LEU A 1 185 ? -5.680 4.957 -17.562 1.00 98.31 185 LEU A CA 1
ATOM 1407 C C . LEU A 1 185 ? -6.137 3.491 -17.631 1.00 98.31 185 LEU A C 1
ATOM 1409 O O . LEU A 1 185 ? -5.763 2.661 -16.821 1.00 98.31 185 LEU A O 1
ATOM 1413 N N . GLY A 1 186 ? -6.876 3.135 -18.682 1.00 98.25 186 GLY A N 1
ATOM 1414 C CA . GLY A 1 186 ? -7.170 1.729 -18.964 1.00 98.25 186 GLY A CA 1
ATOM 1415 C C . GLY A 1 186 ? -8.229 1.123 -18.040 1.00 98.25 186 GLY A C 1
ATOM 1416 O O . GLY A 1 186 ? -9.348 1.635 -17.972 1.00 98.25 186 GLY A O 1
ATOM 1417 N N . ASP A 1 187 ? -7.916 -0.035 -17.460 1.00 98.38 187 ASP A N 1
ATOM 1418 C CA . ASP A 1 187 ? -8.798 -0.735 -16.525 1.00 98.38 187 ASP A CA 1
ATOM 1419 C C . ASP A 1 187 ? -8.350 -0.530 -15.072 1.00 98.38 187 ASP A C 1
ATOM 1421 O O . ASP A 1 187 ? -7.781 0.494 -14.747 1.00 98.38 187 ASP A O 1
ATOM 1425 N N . TRP A 1 188 ? -8.674 -1.459 -14.177 1.00 98.25 188 TRP A N 1
ATOM 1426 C CA . TRP A 1 188 ? -8.504 -1.301 -12.734 1.00 98.25 188 TRP A CA 1
ATOM 1427 C C . TRP A 1 188 ? -7.049 -1.371 -12.244 1.00 98.25 188 TRP A C 1
ATOM 1429 O O . TRP A 1 188 ? -6.789 -1.097 -11.073 1.00 98.25 188 TRP A O 1
ATOM 1439 N N . ARG A 1 189 ? -6.111 -1.814 -13.089 1.00 98.81 189 ARG A N 1
ATOM 1440 C CA . ARG A 1 189 ? -4.707 -1.982 -12.689 1.00 98.81 189 ARG A CA 1
ATOM 1441 C C . ARG A 1 189 ? -3.987 -0.651 -12.708 1.00 98.81 189 ARG A C 1
ATOM 1443 O O . ARG A 1 189 ? -4.359 0.278 -13.409 1.00 98.81 189 ARG A O 1
ATOM 1450 N N . GLU A 1 190 ? -2.948 -0.567 -11.898 1.00 98.88 190 GLU A N 1
ATOM 1451 C CA . GLU A 1 190 ? -2.322 0.706 -11.587 1.00 98.88 190 GLU A CA 1
ATOM 1452 C C . GLU A 1 190 ? -1.181 0.997 -12.567 1.00 98.88 190 GLU A C 1
ATOM 1454 O O . GLU A 1 190 ? -0.268 0.185 -12.754 1.00 98.88 190 GLU A O 1
ATOM 1459 N N . GLU A 1 191 ? -1.172 2.194 -13.151 1.00 98.88 191 GLU A N 1
ATOM 1460 C CA . GLU A 1 191 ? 0.016 2.706 -13.817 1.00 98.88 191 GLU A CA 1
ATOM 1461 C C . GLU A 1 191 ? 1.083 3.096 -12.794 1.00 98.88 191 GLU A C 1
ATOM 1463 O O . GLU A 1 191 ? 0.799 3.529 -11.673 1.00 98.88 191 GLU A O 1
ATOM 1468 N N . VAL A 1 192 ? 2.342 3.062 -13.229 1.00 98.75 192 VAL A N 1
ATOM 1469 C CA . VAL A 1 192 ? 3.454 3.671 -12.497 1.00 98.75 192 VAL A CA 1
ATOM 1470 C C . VAL A 1 192 ? 4.163 4.711 -13.352 1.00 98.75 192 VAL A C 1
ATOM 1472 O O . VAL A 1 192 ? 4.463 4.499 -14.527 1.00 98.75 192 VAL A O 1
ATOM 1475 N N . ILE A 1 193 ? 4.454 5.857 -12.743 1.00 98.62 193 ILE A N 1
ATOM 1476 C CA . ILE A 1 193 ? 5.195 6.953 -13.354 1.00 98.62 193 ILE A CA 1
ATOM 1477 C C . ILE A 1 193 ? 6.573 7.031 -12.712 1.00 98.62 193 ILE A C 1
ATOM 1479 O O . ILE A 1 193 ? 6.704 7.297 -11.515 1.00 98.62 193 ILE A O 1
ATOM 1483 N N . TRP A 1 194 ? 7.618 6.889 -13.520 1.00 98.06 194 TRP A N 1
ATOM 1484 C CA . TRP A 1 194 ? 8.995 7.149 -13.104 1.00 98.06 194 TRP A CA 1
ATOM 1485 C C . TRP A 1 194 ? 9.624 8.246 -13.948 1.00 98.06 194 TRP A C 1
ATOM 1487 O O . TRP A 1 194 ? 9.277 8.443 -15.112 1.00 98.06 194 TRP A O 1
ATOM 1497 N N . ARG A 1 195 ? 10.600 8.948 -13.372 1.00 96.50 195 ARG A N 1
ATOM 1498 C CA . ARG A 1 195 ? 11.437 9.880 -14.131 1.00 96.50 195 ARG A CA 1
ATOM 1499 C C . ARG A 1 195 ? 12.548 9.131 -14.858 1.00 96.50 195 ARG A C 1
ATOM 1501 O O . ARG A 1 195 ? 13.050 8.121 -14.354 1.00 96.50 195 ARG A O 1
ATOM 1508 N N . THR A 1 196 ? 13.004 9.667 -15.981 1.00 94.88 196 THR A N 1
ATOM 1509 C CA . THR A 1 196 ? 14.267 9.231 -16.585 1.00 94.88 196 THR A CA 1
ATOM 1510 C C . THR A 1 196 ? 15.459 9.603 -15.710 1.00 94.88 196 THR A C 1
ATOM 1512 O O . THR A 1 196 ? 15.391 10.474 -14.828 1.00 94.88 196 THR A O 1
ATOM 1515 N N . ARG A 1 197 ? 16.590 8.937 -15.945 1.00 91.12 197 ARG A N 1
ATOM 1516 C CA . ARG A 1 197 ? 17.838 9.162 -15.212 1.00 91.12 197 ARG A CA 1
ATOM 1517 C C . ARG A 1 197 ? 18.293 10.611 -15.261 1.00 91.12 197 ARG A C 1
ATOM 1519 O O . ARG A 1 197 ? 18.702 11.134 -14.223 1.00 91.12 197 ARG A O 1
ATOM 1526 N N . ASP A 1 198 ? 18.182 11.237 -16.429 1.00 92.81 198 ASP A N 1
ATOM 1527 C CA . ASP A 1 198 ? 18.520 12.641 -16.667 1.00 92.81 198 ASP A CA 1
ATOM 1528 C C . ASP A 1 198 ? 17.450 13.633 -16.175 1.00 92.81 198 ASP A C 1
ATOM 1530 O O . ASP A 1 198 ? 17.695 14.838 -16.173 1.00 92.81 198 ASP A O 1
ATOM 1534 N N . GLY A 1 199 ? 16.294 13.135 -15.722 1.00 93.19 199 GLY A N 1
ATOM 1535 C CA . GLY A 1 199 ? 15.203 13.934 -15.173 1.00 93.19 199 GLY A CA 1
ATOM 1536 C C . GLY A 1 199 ? 14.441 14.768 -16.204 1.00 93.19 199 GLY A C 1
ATOM 1537 O O . GLY A 1 199 ? 13.751 15.700 -15.801 1.00 93.19 199 GLY A O 1
ATOM 1538 N N . LYS A 1 200 ? 14.571 14.475 -17.505 1.00 97.69 200 LYS A N 1
ATOM 1539 C CA . LYS A 1 200 ? 13.918 15.251 -18.574 1.00 97.69 200 LYS A CA 1
ATOM 1540 C C . LYS A 1 200 ? 12.555 14.720 -18.995 1.00 97.69 200 LYS A C 1
ATOM 1542 O O . LYS A 1 200 ? 11.776 15.474 -19.568 1.00 97.69 200 LYS A O 1
ATOM 1547 N N . GLU A 1 201 ? 12.264 13.454 -18.718 1.00 98.31 201 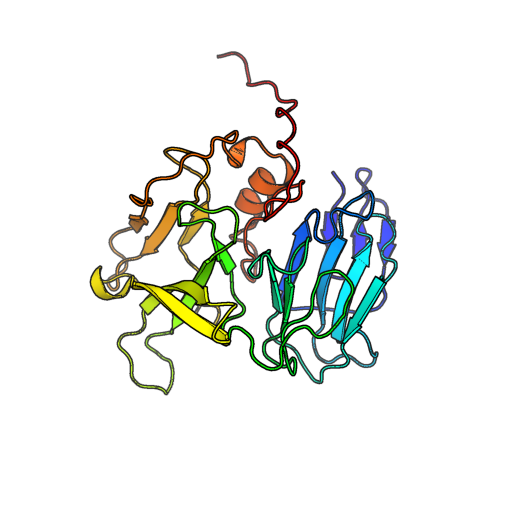GLU A N 1
ATOM 1548 C CA . GLU A 1 201 ? 11.004 12.820 -19.096 1.00 98.31 201 GLU A CA 1
ATOM 1549 C C . GLU A 1 201 ? 10.360 12.138 -17.889 1.00 98.31 201 GLU A C 1
ATOM 1551 O O . GLU A 1 201 ? 11.035 11.613 -16.996 1.00 98.31 201 GLU A O 1
ATOM 1556 N N . LEU A 1 202 ? 9.030 12.102 -17.908 1.00 98.44 202 LEU A N 1
ATOM 1557 C CA . LEU A 1 202 ? 8.237 11.163 -17.129 1.00 98.44 202 LEU A CA 1
ATOM 1558 C C . LEU A 1 202 ? 7.792 10.041 -18.060 1.00 98.44 202 LEU A C 1
ATOM 1560 O O . LEU A 1 202 ? 7.293 10.303 -19.154 1.00 98.44 202 LEU A O 1
ATOM 1564 N N . ARG A 1 203 ? 7.968 8.797 -17.623 1.00 98.38 203 ARG A N 1
ATOM 1565 C CA . ARG A 1 203 ? 7.514 7.609 -18.346 1.00 98.38 203 ARG A CA 1
ATOM 1566 C C . ARG A 1 203 ? 6.400 6.957 -17.553 1.00 98.38 203 ARG A C 1
ATOM 1568 O O . ARG A 1 203 ? 6.599 6.618 -16.388 1.00 98.38 203 ARG A O 1
ATOM 1575 N N . ILE A 1 204 ? 5.246 6.833 -18.199 1.00 98.75 204 ILE A N 1
ATOM 1576 C CA . ILE A 1 204 ? 4.057 6.173 -17.668 1.00 98.75 204 ILE A CA 1
ATOM 1577 C C . ILE A 1 204 ? 4.079 4.738 -18.183 1.00 98.75 204 ILE A C 1
ATOM 1579 O O . ILE A 1 204 ? 4.126 4.515 -19.393 1.00 98.75 204 ILE A O 1
ATOM 1583 N N . PHE A 1 205 ? 4.076 3.781 -17.267 1.00 98.69 205 PHE A N 1
ATOM 1584 C CA . PHE A 1 205 ? 4.000 2.361 -17.569 1.00 98.69 205 PHE A CA 1
ATOM 1585 C C . PHE A 1 205 ? 2.599 1.880 -17.232 1.00 98.69 205 PHE A C 1
ATOM 1587 O O . PHE A 1 205 ? 2.164 2.042 -16.097 1.00 98.69 205 PHE A O 1
ATOM 1594 N N . THR A 1 206 ? 1.936 1.275 -18.212 1.00 98.75 206 THR A N 1
ATOM 1595 C CA . THR A 1 206 ? 0.674 0.550 -18.045 1.00 98.75 206 THR A CA 1
ATOM 1596 C C . THR A 1 206 ? 0.916 -0.927 -18.338 1.00 98.75 206 THR A C 1
ATOM 1598 O O . THR A 1 206 ? 1.821 -1.278 -19.111 1.00 98.75 206 THR A O 1
ATOM 1601 N N . THR A 1 207 ? 0.151 -1.801 -17.697 1.00 98.62 207 THR A N 1
ATOM 1602 C CA . THR A 1 207 ? 0.299 -3.245 -17.873 1.00 98.62 207 THR A CA 1
ATOM 1603 C C . THR A 1 207 ? -0.269 -3.708 -19.216 1.00 98.62 207 THR A C 1
ATOM 1605 O O . THR A 1 207 ? -1.229 -3.161 -19.751 1.00 98.62 207 THR A O 1
ATOM 1608 N N . THR A 1 208 ? 0.337 -4.751 -19.780 1.00 98.44 208 THR A N 1
ATOM 1609 C CA . THR A 1 208 ? -0.162 -5.448 -20.985 1.00 98.44 208 THR A CA 1
ATOM 1610 C C . THR A 1 208 ? -0.487 -6.912 -20.710 1.00 98.44 208 THR A C 1
ATOM 1612 O O . THR A 1 208 ? -0.863 -7.655 -21.617 1.00 98.44 208 THR A O 1
ATOM 1615 N N . ILE A 1 209 ? -0.347 -7.339 -19.453 1.00 98.75 209 ILE A N 1
ATOM 1616 C CA . ILE A 1 209 ? -0.730 -8.676 -19.014 1.00 98.75 209 ILE A CA 1
ATOM 1617 C C . ILE A 1 209 ? -2.260 -8.741 -19.098 1.00 98.75 209 ILE A C 1
ATOM 1619 O O . ILE A 1 209 ? -2.913 -7.802 -18.661 1.00 98.75 209 ILE A O 1
ATOM 1623 N N . PRO A 1 210 ? -2.881 -9.764 -19.698 1.00 98.50 210 PRO A N 1
ATOM 1624 C CA . PRO A 1 210 ? -4.337 -9.846 -19.751 1.00 98.50 210 PRO A CA 1
ATOM 1625 C C . PRO A 1 210 ? -4.935 -10.185 -18.377 1.00 98.50 210 PRO A C 1
ATOM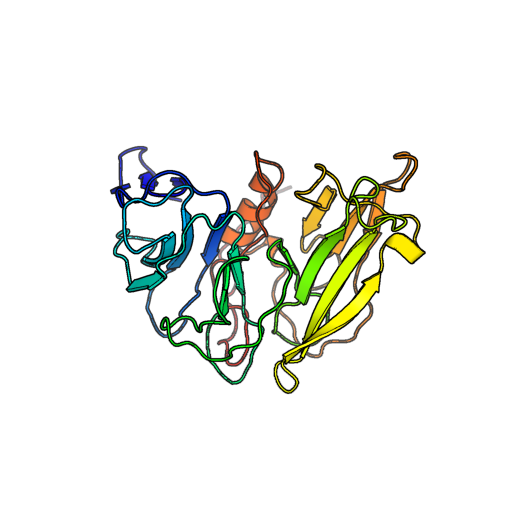 1627 O O . PRO A 1 210 ? -4.326 -10.897 -17.583 1.00 98.50 210 PRO A O 1
ATOM 1630 N N . THR A 1 211 ? -6.161 -9.726 -18.132 1.00 98.50 211 THR A N 1
ATOM 1631 C CA . THR A 1 211 ? -6.999 -10.133 -16.995 1.00 98.50 211 THR A CA 1
ATOM 1632 C C . THR A 1 211 ? -8.411 -10.432 -17.493 1.00 98.50 211 THR A C 1
ATOM 1634 O O . THR A 1 211 ? -8.889 -9.798 -18.435 1.00 98.50 211 THR A O 1
ATOM 1637 N N . ASP A 1 212 ? -9.078 -11.411 -16.888 1.00 97.62 212 ASP A N 1
ATOM 1638 C CA . ASP A 1 212 ? -10.501 -11.703 -17.097 1.00 97.62 212 ASP A CA 1
ATOM 1639 C C . ASP A 1 212 ? -11.399 -10.991 -16.069 1.00 97.62 212 ASP A C 1
ATOM 1641 O O . ASP A 1 212 ? -12.627 -11.124 -16.095 1.00 97.62 212 ASP A O 1
ATOM 1645 N N . ARG A 1 213 ? -10.794 -10.198 -15.176 1.00 97.06 213 ARG A N 1
ATOM 1646 C CA . ARG A 1 213 ? -11.466 -9.490 -14.090 1.00 97.06 213 ARG A CA 1
ATOM 1647 C C . ARG A 1 213 ? -11.791 -8.063 -14.493 1.00 97.06 213 ARG A C 1
ATOM 1649 O O . ARG A 1 213 ? -11.003 -7.374 -15.136 1.00 97.06 213 ARG A O 1
ATOM 1656 N N . ARG A 1 214 ? -12.965 -7.599 -14.071 1.00 97.19 214 ARG A N 1
ATOM 1657 C CA . ARG A 1 214 ? -13.431 -6.237 -14.323 1.00 97.19 214 ARG A CA 1
ATOM 1658 C C . ARG A 1 214 ? -13.942 -5.615 -13.038 1.00 97.19 214 ARG A C 1
ATOM 1660 O O . ARG A 1 214 ? -14.940 -6.077 -12.487 1.00 97.19 214 ARG A O 1
ATOM 1667 N N . PHE A 1 215 ? -13.314 -4.518 -12.647 1.00 97.50 215 PHE A N 1
ATOM 1668 C CA . PHE A 1 215 ? -13.732 -3.680 -11.533 1.00 97.50 215 PHE A CA 1
ATOM 1669 C C . PHE A 1 215 ? -14.003 -2.259 -12.030 1.00 97.50 215 PHE A C 1
ATOM 1671 O O . PHE A 1 215 ? -13.677 -1.909 -13.167 1.00 97.50 215 PHE A O 1
ATOM 1678 N N . TYR A 1 216 ? -14.657 -1.450 -11.201 1.00 98.00 216 TYR A N 1
ATOM 1679 C CA . TYR A 1 216 ? -14.656 -0.009 -11.430 1.00 98.00 216 TYR A CA 1
ATOM 1680 C C . TYR A 1 216 ? -13.226 0.512 -11.285 1.00 98.00 216 TYR A C 1
ATOM 1682 O O . TYR A 1 216 ? -12.459 -0.052 -10.508 1.00 98.00 216 TYR A O 1
ATOM 1690 N N . THR A 1 217 ? -12.893 1.589 -12.002 1.00 98.25 217 THR A N 1
ATOM 1691 C CA . THR A 1 217 ? -11.629 2.294 -11.760 1.00 98.25 217 THR A CA 1
ATOM 1692 C C . THR A 1 217 ? -11.499 2.616 -10.274 1.00 98.25 217 THR A C 1
ATOM 1694 O O . THR A 1 217 ? -12.457 3.089 -9.646 1.00 98.25 217 THR A O 1
ATOM 1697 N N . PHE A 1 218 ? -10.328 2.367 -9.702 1.00 98.06 218 PHE A N 1
ATOM 1698 C CA . PHE A 1 218 ? -10.050 2.668 -8.306 1.00 98.06 218 PHE A CA 1
ATOM 1699 C C . PHE A 1 218 ? -10.106 4.171 -8.027 1.00 98.06 218 PHE A C 1
ATOM 1701 O O . PHE A 1 218 ? -10.392 4.575 -6.905 1.00 98.06 218 PHE A O 1
ATOM 1708 N N . MET A 1 219 ? -9.992 5.031 -9.042 1.00 98.44 219 MET A N 1
ATOM 1709 C CA . MET A 1 219 ? -10.212 6.473 -8.877 1.00 98.44 219 MET A CA 1
ATOM 1710 C C . MET A 1 219 ? -11.661 6.852 -8.549 1.00 98.44 219 MET A C 1
ATOM 1712 O O . MET A 1 219 ? -11.927 8.010 -8.221 1.00 98.44 219 MET A O 1
ATOM 1716 N N . HIS A 1 220 ? -12.594 5.900 -8.617 1.00 98.00 220 HIS A N 1
ATOM 1717 C CA . HIS A 1 220 ? -13.962 6.048 -8.124 1.00 98.00 220 HIS A CA 1
ATOM 1718 C C . HIS A 1 220 ? -14.185 5.437 -6.730 1.00 98.00 220 HIS A C 1
ATOM 1720 O O . HIS A 1 220 ? -15.267 5.625 -6.173 1.00 98.00 220 HIS A O 1
ATOM 1726 N N . ASP A 1 221 ? -13.201 4.747 -6.146 1.00 98.00 221 ASP A N 1
ATOM 1727 C CA . ASP A 1 221 ? -13.220 4.383 -4.728 1.00 98.00 221 ASP A CA 1
ATOM 1728 C C . ASP A 1 221 ? -12.772 5.595 -3.884 1.00 98.00 221 ASP A C 1
ATOM 1730 O O . ASP A 1 221 ? -11.723 6.181 -4.169 1.00 98.00 221 ASP A O 1
ATOM 1734 N N . PRO A 1 222 ? -13.548 6.024 -2.871 1.00 97.12 222 PRO A N 1
ATOM 1735 C CA . PRO A 1 222 ? -13.253 7.248 -2.127 1.00 97.12 222 PRO A CA 1
ATOM 1736 C C . PRO A 1 222 ? -11.922 7.179 -1.368 1.00 97.12 222 PRO A C 1
ATOM 1738 O O . PRO A 1 222 ? -11.160 8.148 -1.391 1.00 97.12 222 PRO A O 1
ATOM 1741 N N . ILE A 1 223 ? -11.599 6.038 -0.749 1.00 97.88 223 ILE A N 1
ATOM 1742 C CA . ILE A 1 223 ? -10.369 5.882 0.040 1.00 97.88 223 ILE A CA 1
ATOM 1743 C C . ILE A 1 223 ? -9.157 5.809 -0.892 1.00 97.88 223 ILE A C 1
ATOM 1745 O O . ILE A 1 223 ? -8.182 6.534 -0.681 1.00 97.88 223 ILE A O 1
ATOM 1749 N N . TYR A 1 224 ? -9.244 5.051 -1.985 1.00 98.69 224 TYR A N 1
ATOM 1750 C CA . TYR A 1 224 ? -8.190 4.979 -2.988 1.00 98.69 224 TYR A CA 1
ATOM 1751 C C . TYR A 1 224 ? -7.937 6.343 -3.623 1.00 98.69 224 TYR A C 1
ATOM 1753 O O . TYR A 1 224 ? -6.802 6.825 -3.637 1.00 98.69 224 TYR A O 1
ATOM 1761 N N . ARG A 1 225 ? -8.985 7.026 -4.094 1.00 98.56 225 ARG A N 1
ATOM 1762 C CA . ARG A 1 225 ? -8.857 8.336 -4.738 1.00 98.56 225 ARG A CA 1
ATOM 1763 C C . ARG A 1 225 ? -8.197 9.360 -3.821 1.00 98.56 225 ARG A C 1
ATOM 1765 O O . ARG A 1 225 ? -7.372 10.139 -4.308 1.00 98.56 225 ARG A O 1
ATOM 1772 N N . LEU A 1 226 ? -8.543 9.372 -2.531 1.00 98.50 226 LEU A N 1
ATOM 1773 C CA . LEU A 1 226 ? -7.904 10.226 -1.528 1.00 98.50 226 LEU A CA 1
ATOM 1774 C C . LEU A 1 226 ? -6.469 9.783 -1.235 1.00 98.50 226 LEU A C 1
ATOM 1776 O O . LEU A 1 226 ? -5.600 10.641 -1.093 1.00 98.50 226 LEU A O 1
ATOM 1780 N N . SER A 1 227 ? -6.189 8.479 -1.246 1.00 98.06 227 SER A N 1
ATOM 1781 C CA . SER A 1 227 ? -4.825 7.965 -1.098 1.00 98.06 227 SER A CA 1
ATOM 1782 C C . SER A 1 227 ? -3.876 8.407 -2.205 1.00 98.06 227 SER A C 1
ATOM 1784 O O . SER A 1 227 ? -2.724 8.756 -1.948 1.00 98.06 227 SER A O 1
ATOM 1786 N N . VAL A 1 228 ? -4.395 8.550 -3.424 1.00 98.75 228 VAL A N 1
ATOM 1787 C CA . VAL A 1 228 ? -3.672 9.170 -4.536 1.00 98.75 228 VAL A CA 1
ATOM 1788 C C . VAL A 1 228 ? -3.442 10.671 -4.296 1.00 98.75 228 VAL A C 1
ATOM 1790 O O . VAL A 1 228 ? -2.365 11.166 -4.625 1.00 98.75 228 VAL A O 1
ATOM 1793 N N . VAL A 1 229 ? -4.394 11.402 -3.688 1.00 98.44 229 VAL A N 1
ATOM 1794 C CA . VAL A 1 229 ? -4.220 12.839 -3.360 1.00 98.44 229 VAL A CA 1
ATOM 1795 C C . VAL A 1 229 ? -3.046 13.053 -2.416 1.00 98.44 229 VAL A C 1
ATOM 1797 O O . VAL A 1 229 ? -2.235 13.942 -2.659 1.00 98.44 229 VAL A O 1
ATOM 1800 N N . TRP A 1 230 ? -2.953 12.273 -1.337 1.00 98.12 230 TRP A N 1
ATOM 1801 C CA . TRP A 1 230 ? -1.910 12.474 -0.332 1.00 98.12 230 TRP A CA 1
ATOM 1802 C C . TRP A 1 230 ? -0.623 11.693 -0.616 1.00 98.12 230 TRP A C 1
ATOM 1804 O O . TRP A 1 230 ? 0.340 11.847 0.134 1.00 98.12 230 TRP A O 1
ATOM 1814 N N . GLN A 1 231 ? -0.540 10.908 -1.701 1.00 98.62 231 GLN A N 1
ATOM 1815 C CA . GLN A 1 231 ? 0.633 10.077 -2.010 1.00 98.62 231 GLN A CA 1
ATOM 1816 C C . GLN A 1 231 ? 1.946 10.877 -2.025 1.00 98.62 231 GLN A C 1
ATOM 1818 O O . GLN A 1 231 ? 2.995 10.330 -1.702 1.00 98.62 231 GLN A O 1
ATOM 1823 N N . ASN A 1 232 ? 1.921 12.169 -2.373 1.00 98.38 232 ASN A N 1
ATOM 1824 C CA . ASN A 1 232 ? 3.108 13.031 -2.408 1.00 98.38 232 ASN A CA 1
ATOM 1825 C C . ASN A 1 232 ? 3.544 13.592 -1.037 1.00 98.38 232 ASN A C 1
ATOM 1827 O O . ASN A 1 232 ? 4.537 14.321 -0.971 1.00 98.38 232 ASN A O 1
ATOM 1831 N N . VAL A 1 233 ? 2.775 13.357 0.027 1.00 98.25 233 VAL A N 1
ATOM 1832 C CA . VAL A 1 233 ? 2.972 13.982 1.339 1.00 98.25 233 VAL A CA 1
ATOM 1833 C C . VAL A 1 233 ? 4.056 13.241 2.125 1.00 98.25 233 VAL A C 1
ATOM 1835 O O . VAL A 1 233 ? 3.983 12.033 2.327 1.00 98.25 233 VAL A O 1
ATOM 1838 N N . ALA A 1 234 ? 5.048 13.993 2.617 1.00 98.00 234 ALA A N 1
ATOM 1839 C CA . ALA A 1 234 ? 6.123 13.516 3.494 1.00 98.00 234 ALA A CA 1
ATOM 1840 C C . ALA A 1 234 ? 6.819 12.230 2.994 1.00 98.00 234 ALA A C 1
ATOM 1842 O O . ALA A 1 234 ? 7.561 12.273 2.012 1.00 98.00 234 ALA A O 1
ATOM 1843 N N . TYR A 1 235 ? 6.634 11.102 3.689 1.00 97.56 235 TYR A N 1
ATOM 1844 C CA . TYR A 1 235 ? 7.087 9.788 3.239 1.00 97.56 235 TYR A CA 1
ATOM 1845 C C . TYR A 1 235 ? 5.941 9.076 2.524 1.00 97.56 235 TYR A C 1
ATOM 1847 O O . TYR A 1 235 ? 5.093 8.470 3.177 1.00 97.56 235 TYR A O 1
ATOM 1855 N N . ASN A 1 236 ? 5.954 9.140 1.190 1.00 98.44 236 ASN A N 1
ATOM 1856 C CA . ASN A 1 236 ? 4.914 8.594 0.320 1.00 98.44 236 ASN A CA 1
ATOM 1857 C C . ASN A 1 236 ? 4.535 7.153 0.722 1.00 98.44 236 ASN A C 1
ATOM 1859 O O . ASN A 1 236 ? 5.407 6.281 0.744 1.00 98.44 236 ASN A O 1
ATOM 1863 N N . GLN A 1 237 ? 3.251 6.912 0.998 1.00 98.38 237 GLN A N 1
ATOM 1864 C CA . GLN A 1 237 ? 2.680 5.580 1.261 1.00 98.38 237 GLN A CA 1
ATOM 1865 C C . GLN A 1 237 ? 1.920 5.073 0.018 1.00 98.38 237 GLN A C 1
ATOM 1867 O O . GLN A 1 237 ? 1.539 5.897 -0.820 1.00 98.38 237 GLN A O 1
ATOM 1872 N N . PRO A 1 238 ? 1.723 3.750 -0.151 1.00 97.50 238 PRO A N 1
ATOM 1873 C CA . PRO A 1 238 ? 0.949 3.213 -1.268 1.00 97.50 238 PRO A CA 1
ATOM 1874 C C . PRO A 1 238 ? -0.522 3.629 -1.229 1.00 97.50 238 PRO A C 1
ATOM 1876 O O . PRO A 1 238 ? -1.087 3.827 -0.152 1.00 97.50 238 PRO A O 1
ATOM 1879 N N . ALA A 1 239 ? -1.149 3.701 -2.405 1.00 97.25 239 ALA A N 1
ATOM 1880 C CA . ALA A 1 239 ? -2.594 3.855 -2.493 1.00 97.25 239 ALA A CA 1
ATOM 1881 C C . ALA A 1 239 ? -3.307 2.603 -1.945 1.00 97.25 239 ALA A C 1
ATOM 1883 O O . ALA A 1 239 ? -2.812 1.482 -2.096 1.00 97.25 239 ALA A O 1
ATOM 1884 N N . GLN A 1 240 ? -4.455 2.773 -1.290 1.00 97.31 240 GLN A N 1
ATOM 1885 C CA . GLN A 1 240 ? -5.231 1.675 -0.698 1.00 97.31 240 GLN A CA 1
ATOM 1886 C C . GLN A 1 240 ? -6.730 1.884 -0.943 1.00 97.31 240 GLN A C 1
ATOM 1888 O O . GLN A 1 240 ? -7.199 3.003 -0.756 1.00 97.31 240 GLN A O 1
ATOM 1893 N N . PRO A 1 241 ? -7.488 0.850 -1.344 1.00 97.31 241 PRO A N 1
ATOM 1894 C CA . PRO A 1 241 ? -8.932 0.919 -1.502 1.00 97.31 241 PRO A CA 1
ATOM 1895 C C . PRO A 1 241 ? -9.659 0.809 -0.164 1.00 97.31 241 PRO A C 1
ATOM 1897 O O . PRO A 1 241 ? -9.140 0.269 0.816 1.00 97.31 241 PRO A O 1
ATOM 1900 N N . GLY A 1 242 ? -10.901 1.286 -0.152 1.00 97.12 242 GLY A N 1
ATOM 1901 C CA . GLY A 1 242 ? -11.815 1.202 0.987 1.00 97.12 242 GLY A CA 1
ATOM 1902 C C . GLY A 1 242 ? -12.550 -0.129 1.137 1.00 97.12 242 GLY A C 1
ATOM 1903 O O . GLY A 1 242 ? -13.526 -0.201 1.877 1.00 97.12 242 GLY A O 1
ATOM 1904 N N . PHE A 1 243 ? -12.126 -1.159 0.408 1.00 97.88 243 PHE A N 1
ATOM 1905 C CA . PHE A 1 243 ? -12.701 -2.501 0.403 1.00 97.88 243 PHE A CA 1
ATOM 1906 C C . PHE A 1 243 ? -11.589 -3.538 0.225 1.00 97.88 243 PHE A C 1
ATOM 1908 O O . PHE A 1 243 ? -10.516 -3.208 -0.286 1.00 97.88 243 PHE A O 1
ATOM 1915 N N . TYR A 1 244 ? -11.851 -4.792 0.600 1.00 98.56 244 TYR A N 1
ATOM 1916 C CA . TYR A 1 244 ? -10.877 -5.861 0.421 1.00 98.56 244 TYR A CA 1
ATOM 1917 C C . TYR A 1 244 ? -10.701 -6.198 -1.063 1.00 98.56 244 TYR A C 1
ATOM 1919 O O . TYR A 1 244 ? -11.622 -6.689 -1.724 1.00 98.56 244 TYR A O 1
ATOM 1927 N N . MET A 1 245 ? -9.503 -5.929 -1.579 1.00 97.94 245 MET A N 1
ATOM 1928 C CA . MET A 1 245 ? -9.089 -6.245 -2.942 1.00 97.94 245 MET A CA 1
ATOM 1929 C C . MET A 1 245 ? -8.016 -7.334 -2.892 1.00 97.94 245 MET A C 1
ATOM 1931 O O . MET A 1 245 ? -6.840 -7.043 -2.673 1.00 97.94 245 MET A O 1
ATOM 1935 N N . GLY A 1 246 ? -8.444 -8.586 -3.054 1.00 98.12 246 GLY A N 1
ATOM 1936 C CA . GLY A 1 246 ? -7.607 -9.759 -2.822 1.00 98.12 246 GLY A CA 1
ATOM 1937 C C . GLY A 1 246 ? -8.301 -11.082 -3.150 1.00 98.12 246 GLY A C 1
ATOM 1938 O O . GLY A 1 246 ? -9.426 -11.106 -3.664 1.00 98.12 246 GLY A O 1
ATOM 1939 N N . ASP A 1 247 ? -7.635 -12.203 -2.889 1.00 98.44 247 ASP A N 1
ATOM 1940 C CA . ASP A 1 247 ? -8.180 -13.530 -3.172 1.00 98.44 247 ASP A CA 1
ATOM 1941 C C . ASP A 1 247 ? -9.406 -13.853 -2.300 1.00 98.44 247 ASP A C 1
ATOM 1943 O O . ASP A 1 247 ? -9.489 -13.544 -1.116 1.00 98.44 247 ASP A O 1
ATOM 1947 N N . GLY A 1 248 ? -10.440 -14.449 -2.896 1.00 97.00 248 GLY A N 1
ATOM 1948 C CA . GLY A 1 248 ? -11.695 -14.707 -2.180 1.00 97.00 248 GLY A CA 1
ATOM 1949 C C . GLY A 1 248 ? -12.507 -13.452 -1.814 1.00 97.00 248 GLY A C 1
ATOM 1950 O O . GLY A 1 248 ? -13.449 -13.551 -1.020 1.00 97.00 248 GLY A O 1
ATOM 1951 N N . MET A 1 249 ? -12.185 -12.284 -2.387 1.00 97.38 249 MET A N 1
ATOM 1952 C CA . MET A 1 249 ? -12.989 -11.065 -2.255 1.00 97.38 249 MET A CA 1
ATOM 1953 C C . MET A 1 249 ? -14.429 -11.251 -2.755 1.00 97.38 249 MET A C 1
ATOM 1955 O O . MET A 1 249 ? -14.706 -11.981 -3.713 1.00 97.38 249 MET A O 1
ATOM 1959 N N . ALA A 1 250 ? -15.358 -10.518 -2.143 1.00 95.12 250 ALA A N 1
ATOM 1960 C CA . ALA A 1 250 ? -16.672 -10.293 -2.734 1.00 95.12 250 ALA A CA 1
ATOM 1961 C C . ALA A 1 250 ? -16.562 -9.347 -3.945 1.00 95.12 250 ALA A C 1
ATOM 1963 O O . ALA A 1 250 ? -15.551 -8.674 -4.145 1.00 95.12 250 ALA A O 1
ATOM 1964 N N . ALA A 1 251 ? -17.621 -9.259 -4.755 1.00 92.12 251 ALA A N 1
ATOM 1965 C CA . ALA A 1 251 ? -17.680 -8.237 -5.797 1.00 92.12 251 ALA A CA 1
ATOM 1966 C C . ALA A 1 251 ? -17.590 -6.835 -5.154 1.00 92.12 251 ALA A C 1
ATOM 1968 O O . ALA A 1 251 ? -18.374 -6.567 -4.236 1.00 92.12 251 ALA A O 1
ATOM 1969 N N . PRO A 1 252 ? -16.694 -5.939 -5.621 1.00 91.88 252 PRO A N 1
ATOM 1970 C CA . PRO A 1 252 ? -16.587 -4.600 -5.059 1.00 91.88 252 PRO A CA 1
ATOM 1971 C C . PRO A 1 252 ? -17.913 -3.849 -5.168 1.00 91.88 252 PRO A C 1
ATOM 1973 O O . PRO A 1 252 ? -18.640 -4.017 -6.159 1.00 91.88 252 PRO A O 1
ATOM 1976 N N . PRO A 1 253 ? -18.242 -3.003 -4.180 1.00 90.69 253 PRO A N 1
ATOM 1977 C CA . PRO A 1 253 ? -19.459 -2.217 -4.230 1.00 90.69 253 PRO A CA 1
ATOM 1978 C C . PRO A 1 253 ? -19.436 -1.282 -5.442 1.00 90.69 253 PRO A C 1
ATOM 1980 O O . PRO A 1 253 ? -18.398 -0.749 -5.837 1.00 90.69 253 PRO A O 1
ATOM 1983 N N . ARG A 1 254 ? -20.610 -1.039 -6.032 1.00 95.88 254 ARG A N 1
ATOM 1984 C CA . ARG A 1 254 ? -20.749 0.025 -7.028 1.00 95.88 254 ARG A CA 1
ATOM 1985 C C . ARG A 1 254 ? -20.457 1.373 -6.348 1.00 95.88 254 ARG A C 1
ATOM 1987 O O . ARG A 1 254 ? -21.134 1.675 -5.365 1.00 95.88 254 A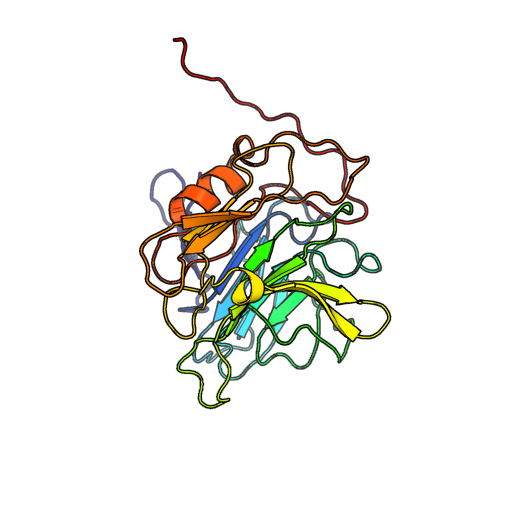RG A O 1
ATOM 1994 N N . PRO A 1 255 ? -19.549 2.206 -6.888 1.00 95.50 255 PRO A N 1
ATOM 1995 C CA . PRO A 1 255 ? -19.267 3.519 -6.325 1.00 95.50 255 PRO A CA 1
ATOM 1996 C C . PRO A 1 255 ? -20.522 4.389 -6.212 1.00 95.50 255 PRO A C 1
ATOM 1998 O O . PRO A 1 255 ? -21.256 4.574 -7.189 1.00 95.50 255 PRO A O 1
ATOM 2001 N N . SER A 1 256 ? -20.754 4.942 -5.021 1.00 95.75 256 SER A N 1
ATOM 2002 C CA . SER A 1 256 ? -21.834 5.896 -4.752 1.00 95.75 256 SER A CA 1
ATOM 2003 C C . SER A 1 256 ? -21.342 7.322 -5.002 1.00 95.75 256 SER A C 1
ATOM 2005 O O . SER A 1 256 ? -21.074 8.070 -4.064 1.00 95.75 256 SER A O 1
ATOM 2007 N N . ILE A 1 257 ? -21.189 7.685 -6.276 1.00 95.69 257 ILE A N 1
ATOM 2008 C CA . ILE A 1 257 ? -20.617 8.972 -6.694 1.00 95.69 257 ILE A CA 1
ATOM 2009 C C . ILE A 1 257 ? -21.527 9.724 -7.668 1.00 95.69 257 ILE A C 1
ATOM 2011 O O . ILE A 1 257 ? -22.301 9.131 -8.421 1.00 95.69 257 ILE A O 1
ATOM 2015 N N . THR A 1 258 ? -21.374 11.045 -7.692 1.00 95.69 258 THR A N 1
ATOM 2016 C CA . THR A 1 258 ? -21.949 11.943 -8.701 1.00 95.69 258 THR A CA 1
ATOM 2017 C C . THR A 1 258 ? -20.835 12.771 -9.327 1.00 95.69 258 THR A C 1
ATOM 2019 O O . THR A 1 258 ? -19.970 13.268 -8.607 1.00 95.69 258 THR A O 1
ATOM 2022 N N . THR A 1 259 ? -20.859 12.963 -10.644 1.00 94.62 259 THR A N 1
ATOM 2023 C CA . THR A 1 259 ? -19.931 13.875 -11.325 1.00 94.62 259 THR A CA 1
ATOM 2024 C C . THR A 1 259 ? -20.542 15.274 -11.412 1.00 94.62 259 THR A C 1
ATOM 2026 O O . THR A 1 259 ? -21.763 15.383 -11.566 1.00 94.62 259 THR A O 1
ATOM 2029 N N . PRO A 1 260 ? -19.742 16.354 -11.333 1.00 91.81 260 PRO A N 1
ATOM 2030 C CA . PRO A 1 260 ? -20.241 17.696 -11.612 1.00 91.81 260 PRO A CA 1
ATOM 2031 C C . PRO A 1 260 ? -20.915 17.735 -12.988 1.00 91.81 260 PRO A C 1
ATOM 2033 O O . PRO A 1 260 ? -20.414 17.131 -13.939 1.00 91.81 260 PRO A O 1
ATOM 2036 N N . ALA A 1 261 ? -22.052 18.421 -13.093 1.00 82.75 261 ALA A N 1
ATOM 2037 C CA . ALA A 1 261 ? -22.643 18.693 -14.397 1.00 82.75 261 ALA A CA 1
ATOM 2038 C C . ALA A 1 261 ? -21.690 19.608 -15.185 1.00 82.75 261 ALA A C 1
ATOM 2040 O O . ALA A 1 261 ? -21.188 20.586 -14.626 1.00 82.75 261 ALA A O 1
ATOM 2041 N N . HIS A 1 262 ? -21.418 19.254 -16.442 1.00 58.59 262 HIS A N 1
ATOM 2042 C CA . HIS A 1 262 ? -20.656 20.092 -17.369 1.00 58.59 262 HIS A CA 1
ATOM 2043 C C . HIS A 1 262 ? -21.506 21.240 -17.912 1.00 58.59 262 HIS A C 1
ATOM 2045 O O . HIS A 1 262 ? -22.711 21.005 -18.167 1.00 58.59 262 HIS A O 1
#

Organism: NCBI:txid412755

Secondary structure (DSSP, 8-state):
--EEETTEEE-TTSSEEEE-S----S-EEEE--STTSSS-EEEEE-SS-SSS-SEEEEETTT--EEEEE--S----EEEE---TTSSS-EEEETT-SSEE-TTS-EEES---S--SEEE--SSSSSPEEEEEE-TTSTT----EEEEEEEETTTTEEEEEEEGGGGTEE-BSGGG-B-SEEE--SSSSSPEEEEEETTSS-EEEE---S--S-----GGGSHHHHHHHHHTTSSSPPPP--SS--STTPPPPPPP---PPP-

pLDDT: mean 95.2, std 9.39, range [39.16, 98.94]

Foldseek 3Di:
DWDDDAQFIADPVRHTQDGLPQDDFQAKDWACQPVVDPAIWMWTAGAQGPDQARTFIAHPRRSHTQDHHRFGGFNAKDWFAQDLVAPGTWIDTLRDQAIAGPNRHG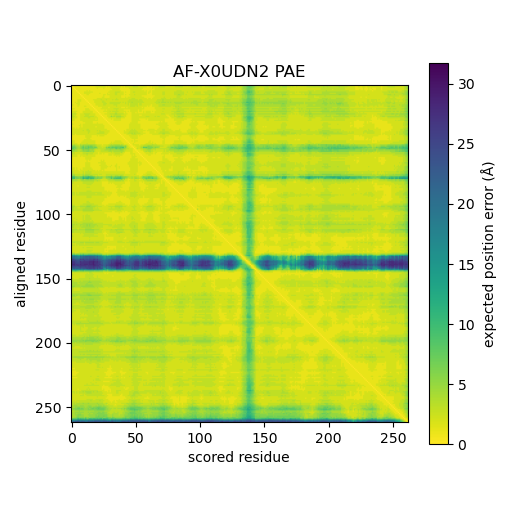PGSFDDNDGAAWFQAAAALGTWDWFKAACPPPPNDVIWIFTWHAPNPVSDIDTPDTCVVVQFFADDHRSRHFPAWAQPDDFQGIWTWTAHPVRPDIDIDHHPHDYPDHAHHQCLAPQQVVLRVCQPPDSGYYRYGHHHRYHPGDHDDDRPDDDDDD